Protein AF-A0A7X1P9Q1-F1 (afdb_monomer)

Nearest PDB structures (foldseek):
  2oc6-assembly2_B  TM=8.963E-01  e=3.259E-05  Bacillus subtilis
  2kl4-assembly1_A  TM=8.622E-01  e=1.743E-04  Halalkalibacterium halodurans
  2a1v-assembly1_A  TM=8.217E-01  e=5.333E-04  Deinococcus radiodurans
  2i8d-assembly1_B  TM=6.207E-01  e=1.805E-02  Lacticaseibacillus casei

Radius of gyration: 30.89 Å; Cα contacts (8 Å, |Δi|>4): 348; chains: 1; bounding box: 80×74×90 Å

Solvent-accessible surface area (backbone atoms only — not comparable to full-atom values): 19339 Å² total; per-residue (Å²): 140,77,89,79,90,85,83,87,89,82,89,87,90,86,86,84,86,91,86,85,88,84,89,80,82,88,92,85,83,87,86,81,90,84,81,89,86,85,88,86,82,85,84,90,86,88,84,88,79,93,76,87,80,81,76,86,71,82,77,77,76,76,78,82,67,93,44,51,68,49,48,45,68,72,45,62,78,87,52,31,62,54,54,51,47,52,52,50,25,42,47,72,44,37,78,83,44,50,78,38,71,51,98,91,26,40,29,32,22,50,98,86,42,83,45,43,33,44,46,84,58,97,63,29,34,35,41,33,73,38,45,68,75,54,50,62,78,39,40,84,80,46,64,90,45,56,72,54,93,48,32,38,39,44,58,64,91,51,83,72,61,46,74,57,48,25,49,51,44,41,49,36,45,46,54,48,53,53,44,50,61,79,41,62,61,71,82,39,64,72,61,45,49,52,51,50,50,48,61,53,44,69,77,39,82,68,43,45,80,44,79,50,97,92,28,60,27,31,25,40,39,95,83,51,49,71,26,37,38,49,47,57,72,89,75,85,74,71,55,50,28,41,34,30,48,51,61,89,80,44,49,66,53,47,34,72,76,36,58,85,35,27,45,80,36,80,90,47,26,90,74,41,24,35,24,33,35,61,84,64,52,55,71,70,61,50,43,54,49,51,54,50,11,34,50,62,38,61,71,50,78,68,77,80,80,74,81,79,80,130

Mean predicted aligned error: 18.31 Å

pLDDT: mean 73.98, std 23.39, range [26.62, 98.31]

Foldseek 3Di:
DDDDDDDDDDDDDDDDDDDDDDDDDDDDDDDDDDDDDDDDDDDDDDDDDDDPCPPDDPPPPPPQDFFQVSLLVVDDPLCNVLSVLLVVLLCVLCVQWDWGDDPSWTFTDDPNHTQKTKADDDFWIKIFQPDPVLCVVCVVVLVVWDDDHRITIGTSVDHRPSVSSSVSSNVSVVVVVVLCVVPVPPPQQPHSLVVLVVVLQVPQPQKDWDDDPNWIWIALHPQFDTAKTWDQDQPVPRFTKIKGADPPPVQVVCCSRCVVFWDQGPPCSVVRIIIGGSSPDDSVRVSVRSNRSSVVRVPDDRDDDDDDDD

Sequence (310 aa):
MQSEQHTRDRSRRVGLPSTAPSDRLDRYANLGSASSLAPFLNPTIGFGCAHNVRSMTAKRSRKRVASVREYVASKPKESRASLEAVRRAILKALPNAQEGLAYQMPAYTLNGVGVLYFAGWKSHYSLYPASDALVEAFAKELAPYERSKGTLKFPLSEPVPVRLIERIAKFRARQLTTRDAATGRRKGGREGQVDRIRRICAALPSAFEKMSHGTPCFFVEQGKGCFAMFSEHHRDDGRLSLWVPVADGLQPLMIEESPDIYFYPRYVGAGGWVGILLDQIADDALESHLREARRIIASKRKPARKPRGM

Structure (mmCIF, N/CA/C/O backbone):
data_AF-A0A7X1P9Q1-F1
#
_entry.id   AF-A0A7X1P9Q1-F1
#
loop_
_atom_site.group_PDB
_atom_site.id
_atom_site.type_symbol
_atom_site.label_atom_id
_atom_site.label_alt_id
_atom_site.label_comp_id
_atom_site.label_asym_id
_atom_site.label_entity_id
_atom_site.label_seq_id
_atom_site.pdbx_PDB_ins_code
_atom_site.Cartn_x
_atom_site.Cartn_y
_atom_site.Cartn_z
_atom_site.occupancy
_atom_site.B_iso_or_equiv
_atom_site.auth_seq_id
_atom_site.auth_comp_id
_atom_site.auth_asym_id
_atom_site.auth_atom_id
_atom_site.pdbx_PDB_model_num
ATOM 1 N N . MET A 1 1 ? 3.212 -54.420 -53.026 1.00 37.19 1 MET A N 1
ATOM 2 C CA . MET A 1 1 ? 4.193 -54.236 -54.119 1.00 37.19 1 MET A CA 1
ATOM 3 C C . MET A 1 1 ? 4.699 -52.809 -54.015 1.00 37.19 1 MET A C 1
ATOM 5 O O . MET A 1 1 ? 3.843 -51.940 -53.961 1.00 37.19 1 MET A O 1
ATOM 9 N N . GLN A 1 2 ? 5.981 -52.476 -53.897 1.00 36.84 2 GLN A N 1
ATOM 10 C CA . GLN A 1 2 ? 7.256 -53.192 -53.656 1.00 36.84 2 GLN A CA 1
ATOM 11 C C . GLN A 1 2 ? 8.056 -52.238 -52.712 1.00 36.84 2 GLN A C 1
ATOM 13 O O . GLN A 1 2 ? 7.772 -51.043 -52.706 1.00 36.84 2 GLN A O 1
ATOM 18 N N . SER A 1 3 ? 8.831 -52.658 -51.701 1.00 33.34 3 SER A N 1
ATOM 19 C CA . SER A 1 3 ? 10.196 -53.231 -51.775 1.00 33.34 3 SER A CA 1
ATOM 20 C C . SER A 1 3 ? 11.128 -52.401 -52.698 1.00 33.34 3 SER A C 1
ATOM 22 O O . SER A 1 3 ? 10.698 -51.973 -53.758 1.00 33.34 3 SER A O 1
ATOM 24 N N . GLU A 1 4 ? 12.369 -52.018 -52.368 1.00 37.62 4 GLU A N 1
ATOM 25 C CA . GLU A 1 4 ? 13.390 -52.511 -51.421 1.00 37.62 4 GLU A CA 1
ATOM 26 C C . GLU A 1 4 ? 14.427 -51.365 -51.140 1.00 37.62 4 GLU A C 1
ATOM 28 O O . GLU A 1 4 ? 14.446 -50.388 -51.879 1.00 37.62 4 GLU A O 1
ATOM 33 N N . GLN A 1 5 ? 15.099 -51.253 -49.975 1.00 36.31 5 GLN A N 1
ATOM 34 C CA . GLN A 1 5 ? 16.470 -51.747 -49.644 1.00 36.31 5 GLN A CA 1
ATOM 35 C C . GLN A 1 5 ? 17.627 -51.218 -50.541 1.00 36.31 5 GLN A C 1
ATOM 37 O O . GLN A 1 5 ? 17.416 -51.003 -51.721 1.00 36.31 5 GLN A O 1
ATOM 42 N N . HIS A 1 6 ? 18.898 -51.045 -50.123 1.00 32.47 6 HIS A N 1
ATOM 43 C CA . HIS A 1 6 ? 19.627 -50.990 -48.827 1.00 32.47 6 HIS A CA 1
ATOM 44 C C . HIS A 1 6 ? 21.099 -50.541 -49.118 1.00 32.47 6 HIS A C 1
ATOM 46 O O . HIS A 1 6 ? 21.435 -50.325 -50.277 1.00 32.47 6 HIS A O 1
ATOM 52 N N . THR A 1 7 ? 21.977 -50.505 -48.094 1.00 34.72 7 THR A N 1
ATOM 53 C CA . THR A 1 7 ? 23.452 -50.214 -48.043 1.00 34.72 7 THR A CA 1
ATOM 54 C C . THR A 1 7 ? 23.790 -48.784 -47.580 1.00 34.72 7 THR A C 1
ATOM 56 O O . THR A 1 7 ? 23.292 -47.828 -48.153 1.00 34.72 7 THR A O 1
ATOM 59 N N . ARG A 1 8 ? 24.480 -48.496 -46.457 1.00 33.38 8 ARG A N 1
ATOM 60 C CA . ARG A 1 8 ? 25.637 -49.081 -45.716 1.00 33.38 8 ARG A CA 1
ATOM 61 C C . ARG A 1 8 ? 26.969 -49.052 -46.480 1.00 33.38 8 ARG A C 1
ATOM 63 O O . ARG A 1 8 ? 27.138 -49.862 -47.376 1.00 33.38 8 ARG A O 1
ATOM 70 N N . ASP A 1 9 ? 27.952 -48.281 -45.994 1.00 31.95 9 ASP A N 1
ATOM 71 C CA . ASP A 1 9 ? 29.024 -48.837 -45.137 1.00 31.95 9 ASP A CA 1
ATOM 72 C C . ASP A 1 9 ? 29.754 -47.737 -44.310 1.00 31.95 9 ASP A C 1
ATOM 74 O O . ASP A 1 9 ? 29.212 -46.647 -44.122 1.00 31.95 9 ASP A O 1
ATOM 78 N N . ARG A 1 10 ? 30.907 -48.053 -43.698 1.00 31.94 10 ARG A N 1
ATOM 79 C CA . ARG A 1 10 ? 31.389 -47.542 -42.402 1.00 31.94 10 ARG A CA 1
ATOM 80 C C . ARG A 1 10 ? 32.714 -46.756 -42.461 1.00 31.94 10 ARG A C 1
ATOM 82 O O . ARG A 1 10 ? 33.561 -46.984 -43.309 1.00 31.94 10 ARG A O 1
ATOM 89 N N . SER A 1 11 ? 32.975 -46.076 -41.335 1.00 31.42 11 SER A N 1
ATOM 90 C CA . SER A 1 11 ? 34.282 -45.992 -40.644 1.00 31.42 11 SER A CA 1
ATOM 91 C C . SER A 1 11 ? 35.399 -45.111 -41.225 1.00 31.42 11 SER A C 1
ATOM 93 O O . SER A 1 11 ? 36.019 -45.437 -42.232 1.00 31.42 11 SER A O 1
ATOM 95 N N . ARG A 1 12 ? 35.853 -44.159 -40.395 1.00 33.97 12 ARG A N 1
ATOM 96 C CA . ARG A 1 12 ? 37.191 -44.239 -39.767 1.00 33.97 12 ARG A CA 1
ATOM 97 C C . ARG A 1 12 ? 37.220 -43.508 -38.417 1.00 33.97 12 ARG A C 1
ATOM 99 O O . ARG A 1 12 ? 36.615 -42.454 -38.267 1.00 33.97 12 ARG A O 1
ATOM 106 N N . ARG A 1 13 ? 37.910 -44.095 -37.429 1.00 33.81 13 ARG A N 1
ATOM 107 C CA . ARG A 1 13 ? 38.180 -43.512 -36.098 1.00 33.81 13 ARG A CA 1
ATOM 108 C C . ARG A 1 13 ? 39.606 -42.956 -36.039 1.00 33.81 13 ARG A C 1
ATOM 110 O O . ARG A 1 13 ? 40.516 -43.703 -36.379 1.00 33.81 13 ARG A O 1
ATOM 117 N N . VAL A 1 14 ? 39.772 -41.750 -35.487 1.00 34.44 14 VAL A N 1
ATOM 118 C CA . VAL A 1 14 ? 40.905 -41.244 -34.666 1.00 34.44 14 VAL A CA 1
ATOM 119 C C . VAL A 1 14 ? 40.327 -40.064 -33.850 1.00 34.44 14 VAL A C 1
ATOM 121 O O . VAL A 1 14 ? 39.500 -39.344 -34.398 1.00 34.44 14 VAL A O 1
ATOM 124 N N . GLY A 1 15 ? 40.634 -39.785 -32.580 1.00 29.55 15 GLY A N 1
ATOM 125 C CA . GLY A 1 15 ? 41.361 -40.506 -31.524 1.00 29.55 15 GLY A CA 1
ATOM 126 C C . GLY A 1 15 ? 41.238 -39.726 -30.192 1.00 29.55 15 GLY A C 1
ATOM 127 O O . GLY A 1 15 ? 40.733 -38.607 -30.190 1.00 29.55 15 GLY A O 1
ATOM 128 N N . LEU A 1 16 ? 41.678 -40.299 -29.065 1.00 32.12 16 LEU A N 1
ATOM 129 C CA . LEU A 1 16 ? 41.789 -39.621 -27.753 1.00 32.12 16 LEU A CA 1
ATOM 130 C C . LEU A 1 16 ? 43.246 -39.673 -27.256 1.00 32.12 16 LEU A C 1
ATOM 132 O O . LEU A 1 16 ? 43.983 -40.581 -27.643 1.00 32.12 16 LEU A O 1
ATOM 136 N N . PRO A 1 17 ? 43.662 -38.709 -26.418 1.00 36.34 17 PRO A N 1
ATOM 137 C CA . PRO A 1 17 ? 43.766 -38.974 -24.972 1.00 36.34 17 PRO A CA 1
ATOM 138 C C . PRO A 1 17 ? 42.971 -37.926 -24.155 1.00 36.34 17 PRO A C 1
ATOM 140 O O . PRO A 1 17 ? 42.852 -36.783 -24.573 1.00 36.34 17 PRO A O 1
ATOM 143 N N . SER A 1 18 ? 42.270 -38.240 -23.060 1.00 30.67 18 SER A N 1
ATOM 144 C CA . SER A 1 18 ? 42.643 -38.977 -21.835 1.00 30.67 18 SER A CA 1
ATOM 145 C C . SER A 1 18 ? 43.523 -38.188 -20.854 1.00 30.67 18 SER A C 1
ATOM 147 O O . SER A 1 18 ? 44.731 -38.394 -20.832 1.00 30.67 18 SER A O 1
ATOM 149 N N . THR A 1 19 ? 42.887 -37.418 -19.963 1.00 32.50 19 THR A N 1
ATOM 150 C CA . THR A 1 19 ? 43.158 -37.413 -18.506 1.00 32.50 19 THR A CA 1
ATOM 151 C C . THR A 1 19 ? 41.935 -36.894 -17.730 1.00 32.50 19 THR A C 1
ATOM 153 O O . THR A 1 19 ? 41.134 -36.112 -18.237 1.00 32.50 19 THR A O 1
ATOM 156 N N . ALA A 1 20 ? 41.791 -37.362 -16.492 1.00 30.00 20 ALA A N 1
ATOM 157 C CA . ALA A 1 20 ? 40.801 -36.977 -15.479 1.00 30.00 20 ALA A CA 1
ATOM 158 C C . ALA A 1 20 ? 41.498 -37.089 -14.098 1.00 30.00 20 ALA A C 1
ATOM 160 O O . ALA A 1 20 ? 42.664 -37.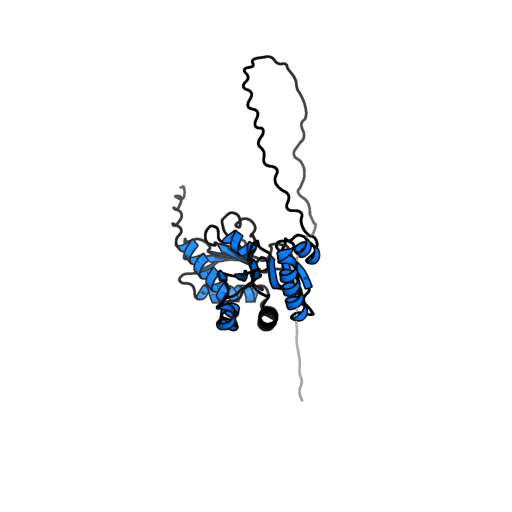490 -14.068 1.00 30.00 20 ALA A O 1
ATOM 161 N N . PRO A 1 21 ? 40.811 -36.944 -12.950 1.00 43.44 21 PRO A N 1
ATOM 162 C CA . PRO A 1 21 ? 39.903 -35.886 -12.489 1.00 43.44 21 PRO A CA 1
ATOM 163 C C . PRO A 1 21 ? 40.454 -35.209 -11.200 1.00 43.44 21 PRO A C 1
ATOM 165 O O . PRO A 1 21 ? 41.515 -35.589 -10.710 1.00 43.44 21 PRO A O 1
ATOM 168 N N . SER A 1 22 ? 39.732 -34.252 -10.596 1.00 30.31 22 SER A N 1
ATOM 169 C CA . SER A 1 22 ? 39.453 -34.206 -9.132 1.00 30.31 22 SER A CA 1
ATOM 170 C C . SER A 1 22 ? 38.852 -32.874 -8.666 1.00 30.31 22 SER A C 1
ATOM 172 O O . SER A 1 22 ? 39.109 -31.813 -9.233 1.00 30.31 22 SER A O 1
ATOM 174 N N . ASP A 1 23 ? 38.063 -32.959 -7.596 1.00 29.56 23 ASP A N 1
ATOM 175 C CA . ASP A 1 23 ? 37.542 -31.843 -6.808 1.00 29.56 23 ASP A CA 1
ATOM 176 C C . ASP A 1 23 ? 38.626 -30.914 -6.241 1.00 29.56 23 ASP A C 1
ATOM 178 O O . ASP A 1 23 ? 39.717 -31.356 -5.870 1.00 29.56 23 ASP A O 1
ATOM 182 N N . ARG A 1 24 ? 38.249 -29.654 -5.970 1.00 28.91 24 ARG A N 1
ATOM 183 C CA . ARG A 1 24 ? 38.658 -29.023 -4.705 1.00 28.91 24 ARG A CA 1
ATOM 184 C C . ARG A 1 24 ? 37.727 -27.913 -4.224 1.00 28.91 24 ARG A C 1
ATOM 186 O O . ARG A 1 24 ? 37.618 -26.850 -4.833 1.00 28.91 24 ARG A O 1
ATOM 193 N N . LEU A 1 25 ? 37.129 -28.175 -3.066 1.00 27.14 25 LEU A N 1
ATOM 194 C CA . LEU A 1 25 ? 36.654 -27.169 -2.123 1.00 27.14 25 LEU A CA 1
ATOM 195 C C . LEU A 1 25 ? 37.839 -26.396 -1.500 1.00 27.14 25 LEU A C 1
ATOM 197 O O . LEU A 1 25 ? 39.002 -26.766 -1.660 1.00 27.14 25 LEU A O 1
ATOM 201 N N . ASP A 1 26 ? 37.487 -25.352 -0.752 1.00 30.31 26 ASP A N 1
ATOM 202 C CA . ASP A 1 26 ? 38.277 -24.690 0.293 1.00 30.31 26 ASP A CA 1
ATOM 203 C C . ASP A 1 26 ? 39.570 -23.944 -0.089 1.00 30.31 26 ASP A C 1
ATOM 205 O O . ASP A 1 26 ? 40.651 -24.499 -0.283 1.00 30.31 26 ASP A O 1
ATOM 209 N N . ARG A 1 27 ? 39.479 -22.607 -0.014 1.00 29.22 27 ARG A N 1
ATOM 210 C CA . ARG A 1 27 ? 40.613 -21.722 0.301 1.00 29.22 27 ARG A CA 1
ATOM 211 C C . ARG A 1 27 ? 40.240 -20.697 1.374 1.00 29.22 27 ARG A C 1
ATOM 213 O O . ARG A 1 27 ? 40.031 -19.524 1.084 1.00 29.22 27 ARG A O 1
ATOM 220 N N . TYR A 1 28 ? 40.232 -21.159 2.622 1.00 27.61 28 TYR A N 1
ATOM 221 C CA . TYR A 1 28 ? 40.337 -20.331 3.826 1.00 27.61 28 TYR A CA 1
ATOM 222 C C . TYR A 1 28 ? 41.349 -20.966 4.791 1.00 27.61 28 TYR A C 1
ATOM 224 O O . TYR A 1 28 ? 41.007 -21.950 5.435 1.00 27.61 28 TYR A O 1
ATOM 232 N N . ALA A 1 29 ? 42.563 -20.407 4.905 1.00 30.06 29 ALA A N 1
ATOM 233 C CA . ALA A 1 29 ? 43.409 -20.482 6.110 1.00 30.06 29 ALA A CA 1
ATOM 234 C C . ALA A 1 29 ? 44.715 -19.662 5.985 1.00 30.06 29 ALA A C 1
ATOM 236 O O . ALA A 1 29 ? 45.333 -19.620 4.926 1.00 30.06 29 ALA A O 1
ATOM 237 N N . ASN A 1 30 ? 45.155 -19.130 7.132 1.00 29.33 30 ASN A N 1
ATOM 238 C CA . ASN A 1 30 ? 46.532 -18.779 7.523 1.00 29.33 30 ASN A CA 1
ATOM 239 C C . ASN A 1 30 ? 47.335 -17.694 6.775 1.00 29.33 30 ASN A C 1
ATOM 241 O O . ASN A 1 30 ? 48.207 -17.967 5.955 1.00 29.33 30 ASN A O 1
ATOM 245 N N . LEU A 1 31 ? 47.223 -16.476 7.309 1.00 34.12 31 LEU A N 1
ATOM 246 C CA . LEU A 1 31 ? 48.329 -15.826 8.034 1.00 34.12 31 LEU A CA 1
ATOM 247 C C . LEU A 1 31 ? 47.794 -15.562 9.460 1.00 34.12 31 LEU A C 1
ATOM 249 O O . LEU A 1 31 ? 46.613 -15.263 9.598 1.00 34.12 31 LEU A O 1
ATOM 253 N N . GLY A 1 32 ? 48.522 -15.662 10.569 1.00 29.20 32 GLY A N 1
ATOM 254 C CA . GLY A 1 32 ? 49.953 -15.852 10.800 1.00 29.20 32 GLY A CA 1
ATOM 255 C C . GLY A 1 32 ? 50.255 -15.238 12.173 1.00 29.20 32 GLY A C 1
ATOM 256 O O . GLY A 1 32 ? 50.270 -14.018 12.301 1.00 29.20 32 GLY A O 1
ATOM 257 N N . SER A 1 33 ? 50.381 -16.064 13.215 1.00 29.39 33 SER A N 1
ATOM 258 C CA . SER A 1 33 ? 50.509 -15.602 14.609 1.00 29.39 33 SER A CA 1
ATOM 259 C C . SER A 1 33 ? 51.906 -15.058 14.922 1.00 29.39 33 SER A C 1
ATOM 261 O O . SER A 1 33 ? 52.900 -15.676 14.547 1.00 29.39 33 SER A O 1
ATOM 263 N N . ALA A 1 34 ? 51.975 -13.978 15.703 1.00 32.19 34 ALA A N 1
ATOM 264 C CA . ALA A 1 34 ? 53.123 -13.652 16.547 1.00 32.19 34 ALA A CA 1
ATOM 265 C C . ALA A 1 34 ? 52.624 -12.927 17.808 1.00 32.19 34 ALA A C 1
ATOM 267 O O . ALA A 1 34 ? 51.799 -12.019 17.722 1.00 32.19 34 ALA A O 1
ATOM 268 N N . SER A 1 35 ? 53.085 -13.350 18.986 1.00 28.61 35 SER A N 1
ATOM 269 C CA . SER A 1 35 ? 52.660 -12.808 20.284 1.00 28.61 35 SER A CA 1
ATOM 270 C C . SER A 1 35 ? 53.824 -12.206 21.063 1.00 28.61 35 SER A C 1
ATOM 272 O O . SER A 1 35 ? 54.940 -12.701 20.973 1.00 28.61 35 SER A O 1
ATOM 274 N N . SER A 1 36 ? 53.478 -11.256 21.939 1.00 27.56 36 SER A N 1
ATOM 275 C CA . SER A 1 36 ? 54.228 -10.840 23.135 1.00 27.56 36 SER A CA 1
ATOM 276 C C . SER A 1 36 ? 55.542 -10.067 22.935 1.00 27.56 36 SER A C 1
ATOM 278 O O . SER A 1 36 ? 56.543 -10.615 22.490 1.00 27.56 36 SER A O 1
ATOM 280 N N . LEU A 1 37 ? 55.580 -8.817 23.415 1.00 29.31 37 LEU A N 1
ATOM 281 C CA . LEU A 1 37 ? 56.148 -8.510 24.741 1.00 29.31 37 LEU A CA 1
ATOM 282 C C . LEU A 1 37 ? 55.944 -7.024 25.111 1.00 29.31 37 LEU A C 1
ATOM 284 O O . LEU A 1 37 ? 56.247 -6.119 24.341 1.00 29.31 37 LEU A O 1
ATOM 288 N N . ALA A 1 38 ? 55.445 -6.796 26.325 1.00 29.89 38 ALA A N 1
ATOM 289 C CA . ALA A 1 38 ? 55.593 -5.561 27.110 1.00 29.89 38 ALA A CA 1
ATOM 290 C C . ALA A 1 38 ? 56.691 -5.824 28.185 1.00 29.89 38 ALA A C 1
ATOM 292 O O . ALA A 1 38 ? 57.121 -6.981 28.261 1.00 29.89 38 ALA A O 1
ATOM 293 N N . PRO A 1 39 ? 57.133 -4.879 29.054 1.00 41.22 39 PRO A N 1
ATOM 294 C CA . PRO A 1 39 ? 56.603 -3.533 29.348 1.00 41.22 39 PRO A CA 1
ATOM 295 C C . PRO A 1 39 ? 57.682 -2.419 29.440 1.00 41.22 39 PRO A C 1
ATOM 297 O O . PRO A 1 39 ? 58.855 -2.695 29.247 1.00 41.22 39 PRO A O 1
ATOM 300 N N . PHE A 1 40 ? 57.299 -1.182 29.804 1.00 29.88 40 PHE A N 1
ATOM 301 C CA . PHE A 1 40 ? 58.030 -0.310 30.757 1.00 29.88 40 PHE A CA 1
ATOM 302 C C . PHE A 1 40 ? 57.137 0.866 31.236 1.00 29.88 40 PHE A C 1
ATOM 304 O O . PHE A 1 40 ? 56.017 1.026 30.752 1.00 29.88 40 PHE A O 1
ATOM 311 N N . LEU A 1 41 ? 57.570 1.598 32.274 1.00 29.50 41 LEU A N 1
ATOM 312 C CA . LEU A 1 41 ? 56.706 2.371 33.186 1.00 29.50 41 LEU A CA 1
ATOM 313 C C . LEU A 1 41 ? 56.451 3.860 32.822 1.00 29.50 41 LEU A C 1
ATOM 315 O O 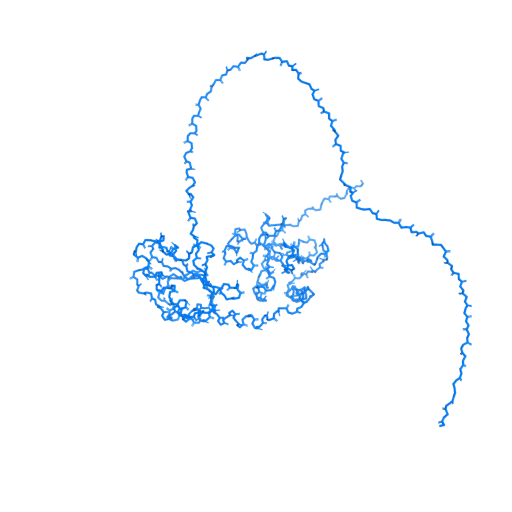. LEU A 1 41 ? 57.217 4.505 32.115 1.00 29.50 41 LEU A O 1
ATOM 319 N N . ASN A 1 42 ? 55.365 4.365 33.427 1.00 29.42 42 ASN A N 1
ATOM 320 C CA . ASN A 1 42 ? 54.951 5.754 33.753 1.00 29.42 42 ASN A CA 1
ATOM 321 C C . ASN A 1 42 ? 56.105 6.628 34.367 1.00 29.42 42 ASN A C 1
ATOM 323 O O . ASN A 1 42 ? 57.089 6.009 34.776 1.00 29.42 42 ASN A O 1
ATOM 327 N N . PRO A 1 43 ? 56.007 7.982 34.581 1.00 40.56 43 PRO A N 1
ATOM 328 C CA . PRO A 1 43 ? 54.789 8.694 35.023 1.00 40.56 43 PRO A CA 1
ATOM 329 C C . PRO A 1 43 ? 54.553 10.197 34.657 1.00 40.56 43 PRO A C 1
ATOM 331 O O . PRO A 1 43 ? 55.453 10.948 34.305 1.00 40.56 43 PRO A O 1
ATOM 334 N N . THR A 1 44 ? 53.331 10.655 34.982 1.00 31.59 44 THR A N 1
ATOM 335 C CA . THR A 1 44 ? 52.900 12.045 35.319 1.00 31.59 44 THR A CA 1
ATOM 336 C C . THR A 1 44 ? 52.841 13.136 34.236 1.00 31.59 44 THR A C 1
ATOM 338 O O . THR A 1 44 ? 53.856 13.616 33.756 1.00 31.59 44 THR A O 1
ATOM 341 N N . ILE A 1 45 ? 51.634 13.674 34.016 1.00 36.69 45 ILE A N 1
ATOM 342 C CA . ILE A 1 45 ? 51.202 15.042 34.393 1.00 36.69 45 ILE A CA 1
ATOM 343 C C . ILE A 1 45 ? 49.671 15.078 34.261 1.00 36.69 45 ILE A C 1
ATOM 345 O O . ILE A 1 45 ? 49.116 14.542 33.305 1.00 36.69 45 ILE A O 1
ATOM 349 N N . GLY A 1 46 ? 48.975 15.670 35.233 1.00 27.97 46 GLY A N 1
ATOM 350 C CA . GLY A 1 46 ? 47.518 15.808 35.206 1.00 27.97 46 GLY A CA 1
ATOM 351 C C . GLY A 1 46 ? 47.085 17.269 35.153 1.00 27.97 46 GLY A C 1
ATOM 352 O O . GLY A 1 46 ? 47.726 18.117 35.761 1.00 27.97 46 GLY A O 1
ATOM 353 N N . PHE A 1 47 ? 45.961 17.537 34.492 1.00 32.22 47 PHE A N 1
ATOM 354 C CA . PHE A 1 47 ? 45.102 18.693 34.754 1.00 32.22 47 PHE A CA 1
ATOM 355 C C . PHE A 1 47 ? 43.653 18.269 34.499 1.00 32.22 47 PHE A C 1
ATOM 357 O O . PHE A 1 47 ? 43.353 17.622 33.497 1.00 32.22 47 PHE A O 1
ATOM 364 N N . GLY A 1 48 ? 42.765 18.553 35.450 1.00 26.62 48 GLY A N 1
ATOM 365 C CA . GLY A 1 48 ? 41.384 18.078 35.409 1.00 26.62 48 GLY A CA 1
ATOM 366 C C . GLY A 1 48 ? 40.418 19.094 34.810 1.00 26.62 48 GLY A C 1
ATOM 367 O O . GLY A 1 48 ? 40.658 20.295 34.855 1.00 26.62 48 GLY A O 1
ATOM 368 N N . CYS A 1 49 ? 39.264 18.608 34.354 1.00 29.23 49 CYS A N 1
ATOM 369 C CA . CYS A 1 49 ? 38.032 19.388 34.405 1.00 29.23 49 CYS A CA 1
ATOM 370 C C . CYS A 1 49 ? 36.828 18.441 34.457 1.00 29.23 49 CYS A C 1
ATOM 372 O O . CYS A 1 49 ? 36.571 17.689 33.517 1.00 29.23 49 CYS A O 1
ATOM 374 N N . ALA A 1 50 ? 36.092 18.456 35.568 1.00 38.41 50 ALA A N 1
ATOM 375 C CA . ALA A 1 50 ? 34.894 17.643 35.718 1.00 38.41 50 ALA A CA 1
ATOM 376 C C . ALA A 1 50 ? 33.746 18.227 34.883 1.00 38.41 50 ALA A C 1
ATOM 378 O O . ALA A 1 50 ? 33.311 19.346 35.135 1.00 38.41 50 ALA A O 1
ATOM 379 N N . HIS A 1 51 ? 33.202 17.443 33.950 1.00 36.62 51 HIS A N 1
ATOM 380 C CA . HIS A 1 51 ? 31.891 17.707 33.358 1.00 36.62 51 HIS A CA 1
ATOM 381 C C . HIS A 1 51 ? 30.982 16.492 33.545 1.00 36.62 51 HIS A C 1
ATOM 383 O O . HIS A 1 51 ? 31.061 15.486 32.842 1.00 36.62 51 HIS A O 1
ATOM 389 N N . ASN A 1 52 ? 30.106 16.606 34.542 1.00 38.47 52 ASN A N 1
ATOM 390 C CA . ASN A 1 52 ? 29.075 15.635 34.881 1.00 38.47 52 ASN A CA 1
ATOM 391 C C . ASN A 1 52 ? 27.962 15.658 33.816 1.00 38.47 52 ASN A C 1
ATOM 393 O O . ASN A 1 52 ? 26.957 16.354 33.964 1.00 38.47 52 ASN A O 1
ATOM 397 N N . VAL A 1 53 ? 28.132 14.893 32.734 1.00 36.25 53 VAL A N 1
ATOM 398 C CA . VAL A 1 53 ? 27.091 14.713 31.708 1.00 36.25 53 VAL A CA 1
ATOM 399 C C . VAL A 1 53 ? 26.074 13.673 32.180 1.00 36.25 53 VAL A C 1
ATOM 401 O O . VAL A 1 53 ? 26.003 12.544 31.692 1.00 36.25 53 VAL A O 1
ATOM 404 N N . ARG A 1 54 ? 25.224 14.079 33.127 1.00 43.12 54 ARG A N 1
ATOM 405 C CA . ARG A 1 54 ? 24.019 13.336 33.520 1.00 43.12 54 ARG A CA 1
ATOM 406 C C . ARG A 1 54 ? 22.922 13.511 32.454 1.00 43.12 54 ARG A C 1
ATOM 408 O O . ARG A 1 54 ? 21.885 14.123 32.692 1.00 43.12 54 ARG A O 1
ATOM 415 N N . SER A 1 55 ? 23.174 12.994 31.248 1.00 36.97 55 SER A N 1
ATOM 416 C CA . SER A 1 55 ? 22.240 13.060 30.116 1.00 36.97 55 SER A CA 1
ATOM 417 C C . SER A 1 55 ? 21.045 12.125 30.330 1.00 36.97 55 SER A C 1
ATOM 419 O O . SER A 1 55 ? 21.121 10.909 30.133 1.00 36.97 55 SER A O 1
ATOM 421 N N . MET A 1 56 ? 19.916 12.699 30.748 1.00 45.00 56 MET A N 1
ATOM 422 C CA . MET A 1 56 ? 18.651 11.980 30.861 1.00 45.00 56 MET A CA 1
ATOM 423 C C . MET A 1 56 ? 18.033 11.715 29.483 1.00 45.00 56 MET A C 1
ATOM 425 O O . MET A 1 56 ? 17.250 12.516 28.978 1.00 45.00 56 MET A O 1
ATOM 429 N N . THR A 1 57 ? 18.263 10.527 28.926 1.00 42.47 57 THR A N 1
ATOM 430 C CA . THR A 1 57 ? 17.350 9.945 27.929 1.00 42.47 57 THR A CA 1
ATOM 431 C C . THR A 1 57 ? 16.942 8.538 28.336 1.00 42.47 57 THR A C 1
ATOM 433 O O . THR A 1 57 ? 17.442 7.543 27.809 1.00 42.47 57 THR A O 1
ATOM 436 N N . ALA A 1 58 ? 15.977 8.449 29.256 1.00 39.75 58 ALA A N 1
ATOM 437 C CA . ALA A 1 58 ? 15.217 7.225 29.474 1.00 39.75 58 ALA A CA 1
ATOM 438 C C . ALA A 1 58 ? 14.424 6.909 28.193 1.00 39.75 58 ALA A C 1
ATOM 440 O O . ALA A 1 58 ? 13.314 7.401 27.978 1.00 39.75 58 ALA A O 1
ATOM 441 N N . LYS A 1 59 ? 15.036 6.114 27.308 1.00 43.31 59 LYS A N 1
ATOM 442 C CA . LYS A 1 59 ? 14.474 5.665 26.031 1.00 43.31 59 LYS A CA 1
ATOM 443 C C . LYS A 1 59 ? 13.254 4.792 26.322 1.00 43.31 59 LYS A C 1
ATOM 445 O O . LYS A 1 59 ? 13.374 3.584 26.499 1.00 43.31 59 LYS A O 1
ATOM 450 N N . ARG A 1 60 ? 12.088 5.435 26.436 1.00 40.81 60 ARG A N 1
ATOM 451 C CA . ARG A 1 60 ? 10.824 4.842 26.892 1.00 40.81 60 ARG A CA 1
ATOM 452 C C . ARG A 1 60 ? 10.454 3.666 25.989 1.00 40.81 60 ARG A C 1
ATOM 454 O O . ARG A 1 60 ? 9.916 3.859 24.897 1.00 40.81 60 ARG A O 1
ATOM 461 N N . SER A 1 61 ? 10.770 2.451 26.432 1.00 44.19 61 SER A N 1
ATOM 462 C CA . SER A 1 61 ? 10.479 1.225 25.698 1.00 44.19 61 SER A CA 1
ATOM 463 C C . SER A 1 61 ? 8.963 1.095 25.567 1.00 44.19 61 SER A C 1
ATOM 465 O O . SER A 1 61 ? 8.242 0.861 26.537 1.00 44.19 61 SER A O 1
ATOM 467 N N . ARG A 1 62 ? 8.442 1.298 24.351 1.00 56.84 62 ARG A N 1
ATOM 468 C CA . ARG A 1 62 ? 7.036 1.002 24.065 1.00 56.84 62 ARG A CA 1
ATOM 469 C C . ARG A 1 62 ? 6.867 -0.506 24.218 1.00 56.84 62 ARG A C 1
ATOM 471 O O . ARG A 1 62 ? 7.350 -1.259 23.374 1.00 56.84 62 ARG A O 1
ATOM 478 N N . LYS A 1 63 ? 6.228 -0.929 25.313 1.00 64.69 63 LYS A N 1
ATOM 479 C CA . LYS A 1 63 ? 5.872 -2.328 25.565 1.00 64.69 63 LYS A CA 1
ATOM 480 C C . LYS A 1 63 ? 5.119 -2.845 24.339 1.00 64.69 63 LYS A C 1
ATOM 482 O O . LYS A 1 63 ? 4.051 -2.325 24.021 1.00 64.69 63 LYS A O 1
ATOM 487 N N . ARG A 1 64 ? 5.703 -3.817 23.632 1.00 70.62 64 ARG A N 1
ATOM 488 C CA . ARG A 1 64 ? 5.021 -4.484 22.520 1.00 70.62 64 ARG A CA 1
ATOM 489 C C . ARG A 1 64 ? 3.811 -5.227 23.080 1.00 70.62 64 ARG A C 1
ATOM 491 O O . ARG A 1 64 ? 3.929 -5.898 24.103 1.00 70.62 64 ARG A O 1
ATOM 498 N N . VAL A 1 65 ? 2.671 -5.080 22.418 1.00 80.25 65 VAL A N 1
ATOM 499 C CA . VAL A 1 65 ? 1.460 -5.865 22.695 1.00 80.25 65 VAL A CA 1
ATOM 500 C C . VAL A 1 65 ? 1.502 -7.140 21.856 1.00 80.25 65 VAL A C 1
ATOM 502 O O . VAL A 1 65 ? 1.968 -7.100 20.716 1.00 80.25 65 VAL A O 1
ATOM 505 N N . ALA A 1 66 ? 1.066 -8.269 22.416 1.00 81.94 66 ALA A N 1
ATOM 506 C CA . ALA A 1 66 ? 1.131 -9.569 21.747 1.00 81.94 66 ALA A CA 1
ATOM 507 C C . ALA A 1 66 ? -0.132 -9.887 20.927 1.00 81.94 66 ALA A C 1
ATOM 509 O O . ALA A 1 66 ? -0.081 -10.707 20.013 1.00 81.94 66 ALA A O 1
ATOM 510 N N . SER A 1 67 ? -1.256 -9.218 21.204 1.00 91.31 67 SER A N 1
ATOM 511 C CA . SER A 1 67 ? -2.540 -9.474 20.542 1.00 91.31 67 SER A CA 1
ATOM 512 C C . SER A 1 67 ? -3.359 -8.206 20.277 1.00 91.31 67 SER A C 1
ATOM 514 O O . SER A 1 67 ? -3.160 -7.161 20.897 1.00 91.31 67 SER A O 1
ATOM 516 N N . VAL A 1 68 ? -4.351 -8.302 19.382 1.00 92.50 68 VAL A N 1
ATOM 517 C CA . VAL A 1 68 ? -5.333 -7.226 19.143 1.00 92.50 68 VAL A CA 1
ATOM 518 C C . VAL A 1 68 ? -6.160 -6.918 20.398 1.00 92.50 68 VAL A C 1
ATOM 520 O O . VAL A 1 68 ? -6.488 -5.760 20.651 1.00 92.50 68 VAL A O 1
ATOM 523 N N . ARG A 1 69 ? -6.457 -7.928 21.227 1.00 94.88 69 ARG A N 1
ATOM 524 C CA . ARG A 1 69 ? -7.166 -7.730 22.503 1.00 94.88 69 ARG A CA 1
ATOM 525 C C . ARG A 1 69 ? -6.332 -6.893 23.474 1.00 94.88 69 ARG A C 1
ATOM 527 O O . ARG A 1 69 ? -6.842 -5.925 24.027 1.00 94.88 69 ARG A O 1
ATOM 534 N N . GLU A 1 70 ? -5.042 -7.200 23.616 1.00 93.75 70 GLU A N 1
ATOM 535 C CA . GLU A 1 70 ? -4.108 -6.379 24.399 1.00 93.75 70 GLU A CA 1
ATOM 536 C C . GLU A 1 70 ? -3.922 -4.980 23.815 1.00 93.75 70 GLU A C 1
ATOM 538 O O . GLU A 1 70 ? -3.876 -4.012 24.572 1.00 93.75 70 GLU A O 1
ATOM 543 N N . TYR A 1 71 ? -3.852 -4.847 22.484 1.00 93.62 71 TYR A N 1
ATOM 544 C CA . TYR A 1 71 ? -3.807 -3.539 21.832 1.00 93.62 71 TYR A CA 1
ATOM 545 C C . TYR A 1 71 ? -4.992 -2.679 22.272 1.00 93.62 71 TYR A C 1
ATOM 547 O O . TYR A 1 71 ? -4.783 -1.558 22.728 1.00 93.62 71 TYR A O 1
ATOM 555 N N . VAL A 1 72 ? -6.219 -3.199 22.193 1.00 95.50 72 VAL A N 1
ATOM 556 C CA . VAL A 1 72 ? -7.422 -2.462 22.606 1.00 95.50 72 VAL A CA 1
ATOM 557 C C . VAL A 1 72 ? -7.421 -2.192 24.114 1.00 95.50 72 VAL A C 1
ATOM 559 O O . VAL A 1 72 ? -7.658 -1.058 24.528 1.00 95.50 72 VAL A O 1
ATOM 562 N N . ALA A 1 73 ? -7.062 -3.176 24.943 1.00 94.56 73 ALA A N 1
ATOM 563 C CA . ALA A 1 73 ? -6.947 -3.001 26.391 1.00 94.56 73 ALA A CA 1
ATOM 564 C C . ALA A 1 73 ? -5.896 -1.944 26.792 1.00 94.56 73 ALA A C 1
ATOM 566 O O . ALA A 1 73 ? -6.068 -1.262 27.802 1.00 94.56 73 ALA A O 1
ATOM 567 N N . SER A 1 74 ? -4.841 -1.748 25.990 1.00 92.56 74 SER A N 1
ATOM 568 C CA . SER A 1 74 ? -3.804 -0.731 26.229 1.00 92.56 74 SER A CA 1
ATOM 569 C C . SER A 1 74 ? -4.265 0.717 25.988 1.00 92.56 74 SER A C 1
ATOM 571 O O . SER A 1 74 ? -3.548 1.654 26.342 1.00 92.56 74 SER A O 1
ATOM 573 N N . LYS A 1 75 ? -5.442 0.927 25.381 1.00 92.62 75 LYS A N 1
ATOM 574 C CA . LYS A 1 75 ? -5.960 2.259 25.023 1.00 92.62 75 LYS A CA 1
ATOM 575 C C . LYS A 1 75 ? -6.747 2.915 26.172 1.00 92.62 75 LYS A C 1
ATOM 577 O O . LYS A 1 75 ? -7.180 2.204 27.088 1.00 92.62 75 LYS A O 1
ATOM 582 N N . PRO A 1 76 ? -6.956 4.249 26.142 1.00 92.75 76 PRO A N 1
ATOM 583 C CA . PRO A 1 76 ? -7.836 4.952 27.082 1.00 92.75 76 PRO A CA 1
ATOM 584 C C . PRO A 1 76 ? -9.244 4.349 27.095 1.00 92.75 76 PRO A C 1
ATOM 586 O O . PRO A 1 76 ? -9.735 3.927 26.042 1.00 92.75 76 PRO A O 1
ATOM 589 N N . LYS A 1 77 ? -9.876 4.285 28.274 1.00 92.06 77 LYS A N 1
ATOM 590 C CA . LYS A 1 77 ? -11.143 3.569 28.527 1.00 92.06 77 LYS A CA 1
ATOM 591 C C . LYS A 1 77 ? -12.258 4.027 27.580 1.00 92.06 77 LYS A C 1
ATOM 593 O O . LYS A 1 77 ? -13.002 3.201 27.063 1.00 92.06 77 LYS A O 1
ATOM 598 N N . GLU A 1 78 ? -12.279 5.322 27.306 1.00 89.62 78 GLU A N 1
ATOM 599 C CA . GLU A 1 78 ? -13.209 6.065 26.455 1.00 89.62 78 GLU A CA 1
ATOM 600 C C . GLU A 1 78 ? -13.167 5.563 25.003 1.00 89.62 78 GLU A C 1
ATOM 602 O O . GLU A 1 78 ? -14.189 5.462 24.336 1.00 89.62 78 GLU A O 1
ATOM 607 N N . SER A 1 79 ? -11.979 5.179 24.523 1.00 93.12 79 SER A N 1
ATOM 608 C CA . SER A 1 79 ? -11.777 4.711 23.147 1.00 93.12 79 SER A CA 1
ATOM 609 C C . SER A 1 79 ? -12.034 3.212 22.948 1.00 93.12 79 SER A C 1
ATOM 611 O O . SER A 1 79 ? -12.250 2.777 21.816 1.00 93.12 79 SER A O 1
ATOM 613 N N . ARG A 1 80 ? -12.014 2.401 24.021 1.00 95.88 80 ARG A N 1
ATOM 614 C CA . ARG A 1 80 ? -12.050 0.928 23.911 1.00 95.88 80 ARG A CA 1
ATOM 615 C C . ARG A 1 80 ? -13.325 0.435 23.243 1.00 95.88 80 ARG A C 1
ATOM 617 O O . ARG A 1 80 ? -13.234 -0.331 22.292 1.00 95.88 80 ARG A O 1
ATOM 624 N N . ALA A 1 81 ? -14.486 0.926 23.677 1.00 96.19 81 ALA A N 1
ATOM 625 C CA . ALA A 1 81 ? -15.782 0.517 23.131 1.00 96.19 81 ALA A CA 1
ATOM 626 C C . ALA A 1 81 ? -15.878 0.759 21.612 1.00 96.19 81 ALA A C 1
ATOM 628 O O . ALA A 1 81 ? -16.323 -0.120 20.869 1.00 96.19 81 ALA A O 1
ATOM 629 N N . SER A 1 82 ? -15.386 1.907 21.135 1.00 97.25 82 SER A N 1
ATOM 630 C CA . SER A 1 82 ? -15.335 2.231 19.706 1.00 97.25 82 SER A CA 1
ATOM 631 C C . SER A 1 82 ? -14.387 1.297 18.947 1.00 97.25 82 SER A C 1
ATOM 633 O O . SER A 1 82 ? -14.764 0.734 17.922 1.00 97.25 82 SER A O 1
ATOM 635 N N . LEU A 1 83 ? -13.186 1.037 19.472 1.00 97.44 83 LEU A N 1
ATOM 636 C CA . LEU A 1 83 ? -12.227 0.117 18.844 1.00 97.44 83 LEU A CA 1
ATOM 637 C C . LEU A 1 83 ? -12.719 -1.345 18.840 1.00 97.44 83 LEU A C 1
ATOM 639 O O . LEU A 1 83 ? -12.475 -2.074 17.879 1.00 97.44 83 LEU A O 1
ATOM 643 N N . GLU A 1 84 ? -13.466 -1.776 19.859 1.00 98.06 84 GLU A N 1
ATOM 644 C CA . GLU A 1 84 ? -14.137 -3.083 19.883 1.00 98.06 84 GLU A CA 1
ATOM 645 C C . GLU A 1 84 ? -15.304 -3.166 18.894 1.00 98.06 84 GLU A C 1
ATOM 647 O O . GLU A 1 84 ? -15.546 -4.227 18.315 1.00 98.06 84 GLU A O 1
ATOM 652 N N . ALA A 1 85 ? -16.031 -2.069 18.665 1.00 98.00 85 ALA A N 1
ATOM 653 C CA . ALA A 1 85 ? -17.046 -1.998 17.618 1.00 98.00 85 ALA A CA 1
ATOM 654 C C . ALA A 1 85 ? -16.417 -2.101 16.216 1.00 98.00 85 ALA A C 1
ATOM 656 O O . ALA A 1 85 ? -16.901 -2.888 15.404 1.00 98.00 85 ALA A O 1
ATOM 657 N N . VAL A 1 86 ? -15.299 -1.406 15.961 1.00 98.12 86 VAL A N 1
ATOM 658 C CA . VAL A 1 86 ? -14.520 -1.529 14.711 1.00 98.12 86 VAL A CA 1
ATOM 659 C C . VAL A 1 86 ? -14.034 -2.968 14.510 1.00 98.12 86 VAL A C 1
ATOM 661 O O . VAL A 1 86 ? -14.317 -3.574 13.478 1.00 98.12 86 VAL A O 1
ATOM 664 N N . ARG A 1 87 ? -13.384 -3.562 15.520 1.00 98.00 87 ARG A N 1
ATOM 665 C CA . ARG A 1 87 ? -12.925 -4.963 15.502 1.00 98.00 87 ARG A CA 1
ATOM 666 C C . ARG A 1 87 ? -14.050 -5.948 15.175 1.00 98.00 87 ARG A C 1
ATOM 668 O O . ARG A 1 87 ? -13.885 -6.804 14.308 1.00 98.00 87 ARG A O 1
ATOM 675 N N . ARG A 1 88 ? -15.208 -5.818 15.835 1.00 98.19 88 ARG A N 1
ATOM 676 C CA . ARG A 1 88 ? -16.383 -6.670 15.570 1.00 98.19 88 ARG A CA 1
ATOM 677 C C . ARG A 1 88 ? -16.941 -6.468 14.162 1.00 98.19 88 ARG A C 1
ATOM 679 O O . ARG A 1 88 ? -17.283 -7.459 13.523 1.00 98.19 88 ARG A O 1
ATOM 686 N N . ALA A 1 89 ? -16.996 -5.231 13.664 1.00 98.31 89 ALA A N 1
ATOM 687 C CA . ALA A 1 89 ? -17.439 -4.933 12.302 1.00 98.31 89 ALA A CA 1
ATOM 688 C C . ALA A 1 89 ? -16.550 -5.625 11.254 1.00 98.31 89 ALA A C 1
ATOM 690 O O . ALA A 1 89 ? -17.062 -6.255 10.329 1.00 98.31 89 ALA A O 1
ATOM 691 N N . ILE A 1 90 ? -15.225 -5.571 11.425 1.00 97.56 90 ILE A N 1
ATOM 692 C CA . ILE A 1 90 ? -14.277 -6.181 10.483 1.00 97.56 90 ILE A CA 1
ATOM 693 C C . ILE A 1 90 ? -14.357 -7.712 10.531 1.00 97.56 90 ILE A C 1
ATOM 695 O O . ILE A 1 90 ? -14.511 -8.332 9.482 1.00 97.56 90 ILE A O 1
ATOM 699 N N . LEU A 1 91 ? -14.347 -8.326 11.721 1.00 96.88 91 LEU A N 1
ATOM 700 C CA . LEU A 1 91 ? -14.476 -9.786 11.868 1.00 96.88 91 LEU A CA 1
ATOM 701 C C . LEU A 1 91 ? -15.808 -10.321 11.308 1.00 96.88 91 LEU A C 1
ATOM 703 O O . LEU A 1 91 ? -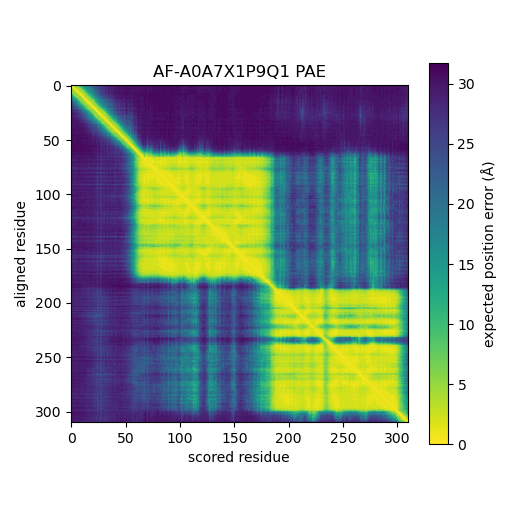15.828 -11.351 10.641 1.00 96.88 91 LEU A O 1
ATOM 707 N N . LYS A 1 92 ? -16.919 -9.598 11.507 1.00 96.94 92 LYS A N 1
ATOM 708 C CA . LYS A 1 92 ? -18.230 -9.932 10.919 1.00 96.94 92 LYS A CA 1
ATOM 709 C C . LYS A 1 92 ? -18.247 -9.794 9.395 1.00 96.94 92 LYS A C 1
ATOM 711 O O . LYS A 1 92 ? -18.960 -10.525 8.711 1.00 96.94 92 LYS A O 1
ATOM 716 N N . ALA A 1 93 ? -17.497 -8.839 8.852 1.00 96.88 93 ALA A N 1
ATOM 717 C CA . ALA A 1 93 ? -17.380 -8.641 7.414 1.00 96.88 93 ALA A CA 1
ATOM 718 C C . ALA A 1 93 ? -16.453 -9.661 6.737 1.00 96.88 93 ALA A C 1
ATOM 720 O O . ALA A 1 93 ? -16.679 -9.982 5.570 1.00 96.88 93 ALA A O 1
ATOM 721 N N . LEU A 1 94 ? -15.443 -10.147 7.464 1.00 94.56 94 LEU A N 1
ATOM 722 C CA . LEU A 1 94 ? -14.353 -10.993 6.984 1.00 94.56 94 LEU A CA 1
ATOM 723 C C . LEU A 1 94 ? -14.183 -12.240 7.882 1.00 94.56 94 LEU A C 1
ATOM 725 O O . LEU A 1 94 ? -13.165 -12.360 8.565 1.00 94.56 94 LEU A O 1
ATOM 729 N N . PRO A 1 95 ? -15.135 -13.193 7.883 1.00 92.56 95 PRO A N 1
ATOM 730 C CA . PRO A 1 95 ? -15.100 -14.353 8.786 1.00 92.56 95 PRO A CA 1
ATOM 731 C C . PRO A 1 95 ? -13.869 -15.257 8.599 1.00 92.56 95 PRO A C 1
ATOM 733 O O . PRO A 1 95 ? -13.477 -15.953 9.529 1.00 92.56 95 PRO A O 1
ATOM 736 N N . ASN A 1 96 ? -13.240 -15.212 7.420 1.00 88.06 96 ASN A N 1
ATOM 737 C CA . ASN A 1 96 ? -12.055 -16.004 7.080 1.00 88.06 96 ASN A CA 1
ATOM 738 C C . ASN A 1 96 ? -10.736 -15.216 7.229 1.00 88.06 96 ASN A C 1
ATOM 740 O O . ASN A 1 96 ? -9.683 -15.730 6.852 1.00 88.06 96 ASN A O 1
ATOM 744 N N . ALA A 1 97 ? -10.767 -13.963 7.703 1.00 87.62 97 ALA A N 1
ATOM 745 C CA . ALA A 1 97 ? -9.549 -13.174 7.867 1.00 87.62 97 ALA A CA 1
ATOM 746 C C . ALA A 1 97 ? -8.772 -13.584 9.121 1.00 87.62 97 ALA A C 1
ATOM 748 O O . ALA A 1 97 ? -9.340 -13.769 10.198 1.00 87.62 97 ALA A O 1
ATOM 749 N N . GLN A 1 98 ? -7.449 -13.652 8.995 1.00 84.88 98 GLN A N 1
ATOM 750 C CA . GLN A 1 98 ? -6.563 -13.823 10.137 1.00 84.88 98 GLN A CA 1
ATOM 751 C C . GLN A 1 98 ? -6.426 -12.476 10.857 1.00 84.88 98 GLN A C 1
ATOM 753 O O . GLN A 1 98 ? -6.010 -11.479 10.264 1.00 84.88 98 GLN A O 1
ATOM 758 N N . GLU A 1 99 ? -6.796 -12.441 12.138 1.00 92.19 99 GLU A N 1
ATOM 759 C CA . GLU A 1 99 ? -6.578 -11.288 13.014 1.00 92.19 99 GLU A CA 1
ATOM 760 C C . GLU A 1 99 ? -5.160 -11.337 13.595 1.00 92.19 99 GLU A C 1
ATOM 762 O O . GLU A 1 99 ? -4.756 -12.334 14.194 1.00 92.19 99 GLU A O 1
ATOM 767 N N . GLY A 1 100 ? -4.412 -10.243 13.462 1.00 84.62 100 GLY A N 1
ATOM 768 C CA . GLY A 1 100 ? -3.048 -10.137 13.970 1.00 84.62 100 GLY A CA 1
ATOM 769 C C . GLY A 1 100 ? -2.615 -8.697 14.224 1.00 84.62 100 GLY A C 1
ATOM 770 O O . GLY A 1 100 ? -3.432 -7.777 14.291 1.00 84.62 100 GLY A O 1
ATOM 771 N N . LEU A 1 101 ? -1.306 -8.498 14.373 1.00 75.50 101 LEU A N 1
ATOM 772 C CA . LEU A 1 101 ? -0.696 -7.180 14.536 1.00 75.50 101 LEU A CA 1
ATOM 773 C C . LEU A 1 101 ? 0.349 -6.941 13.443 1.00 75.50 101 LEU A C 1
ATOM 775 O O . LEU A 1 101 ? 1.338 -7.664 13.358 1.00 75.50 101 LEU A O 1
ATOM 779 N N . ALA A 1 102 ? 0.175 -5.867 12.678 1.00 65.19 102 ALA A N 1
ATOM 780 C CA . ALA A 1 102 ? 1.195 -5.291 11.803 1.00 65.19 102 ALA A CA 1
ATOM 781 C C . ALA A 1 102 ? 1.461 -3.860 12.281 1.00 65.19 102 ALA A C 1
ATOM 783 O O . ALA A 1 102 ? 0.539 -3.197 12.739 1.00 65.19 102 ALA A O 1
ATOM 784 N N . TYR A 1 103 ? 2.706 -3.376 12.258 1.00 68.38 103 TYR A N 1
ATOM 785 C CA . TYR A 1 103 ? 3.043 -2.017 12.733 1.00 68.38 103 TYR A CA 1
ATOM 786 C C . TYR A 1 103 ? 2.616 -1.682 14.180 1.00 68.38 103 TYR A C 1
ATOM 788 O O . TYR A 1 103 ? 2.465 -0.518 14.538 1.00 68.38 103 TYR A O 1
ATOM 796 N N . GLN A 1 104 ? 2.435 -2.695 15.041 1.00 74.75 104 GLN A N 1
ATOM 797 C CA . GLN A 1 104 ? 1.810 -2.548 16.371 1.00 74.75 104 GLN A CA 1
ATOM 798 C C . GLN A 1 104 ? 0.354 -2.034 16.317 1.00 74.75 104 GLN A C 1
ATOM 800 O O . GLN A 1 104 ? -0.127 -1.432 17.273 1.00 74.75 104 GLN A O 1
ATOM 805 N N . MET A 1 105 ? -0.350 -2.295 15.215 1.00 85.12 105 MET A N 1
ATOM 806 C CA . MET A 1 105 ? -1.752 -1.966 14.965 1.00 85.12 105 MET A CA 1
ATOM 807 C C . MET A 1 105 ? -2.532 -3.241 14.589 1.00 85.12 105 MET A C 1
ATOM 809 O O . MET A 1 105 ? -1.970 -4.126 13.937 1.00 85.12 105 MET A O 1
ATOM 813 N N . PRO A 1 106 ? -3.810 -3.366 14.985 1.00 91.44 106 PRO A N 1
ATOM 814 C CA . PRO A 1 106 ? -4.693 -4.433 14.528 1.00 91.44 106 PRO A CA 1
ATOM 815 C C . PRO A 1 106 ? -4.755 -4.542 13.005 1.00 91.44 106 PRO A C 1
ATOM 817 O O . PRO A 1 106 ? -5.029 -3.563 12.308 1.00 91.44 106 PRO A O 1
ATOM 820 N N . ALA A 1 107 ? -4.503 -5.753 12.517 1.00 84.25 107 ALA A N 1
ATOM 821 C CA . ALA A 1 107 ? -4.392 -6.110 11.112 1.00 84.25 107 ALA A CA 1
ATOM 822 C C . ALA A 1 107 ? -5.311 -7.292 10.792 1.00 84.25 107 ALA A C 1
ATOM 824 O O . ALA A 1 107 ? -5.371 -8.251 11.564 1.00 84.25 107 ALA A O 1
ATOM 825 N N . TYR A 1 108 ? -5.978 -7.235 9.640 1.00 89.19 108 TYR A N 1
ATOM 826 C CA . TYR A 1 108 ? -6.825 -8.309 9.128 1.00 89.19 108 TYR A CA 1
ATOM 827 C C . TYR A 1 108 ? -6.334 -8.715 7.744 1.00 89.19 108 TYR A C 1
ATOM 829 O O . TYR A 1 108 ? -6.384 -7.918 6.801 1.00 89.19 108 TYR A O 1
ATOM 837 N N . THR A 1 109 ? -5.835 -9.945 7.630 1.00 77.00 109 THR A N 1
ATOM 838 C CA . THR A 1 109 ? -5.257 -10.473 6.390 1.00 77.00 109 THR A CA 1
ATOM 839 C C . THR A 1 109 ? -6.099 -11.609 5.812 1.00 77.00 109 THR A C 1
ATOM 841 O O . THR A 1 109 ? -6.746 -12.360 6.539 1.00 77.00 109 THR A O 1
ATOM 844 N N . LEU A 1 110 ? -6.085 -11.751 4.488 1.00 76.38 110 LEU A N 1
ATOM 845 C CA . LEU A 1 110 ? -6.595 -12.922 3.771 1.00 76.38 110 LEU A CA 1
ATOM 846 C C . LEU A 1 110 ? -5.436 -13.497 2.961 1.00 76.38 110 LEU A C 1
ATOM 848 O O . LEU A 1 110 ? -4.771 -12.755 2.246 1.00 76.38 110 LEU A O 1
ATOM 852 N N . ASN A 1 111 ? -5.163 -14.798 3.095 1.00 70.94 111 ASN A N 1
ATOM 853 C CA . ASN A 1 111 ? -4.050 -15.480 2.415 1.00 70.94 111 ASN A CA 1
ATOM 854 C C . ASN A 1 111 ? -2.680 -14.785 2.609 1.00 70.94 111 ASN A C 1
ATOM 856 O O . ASN A 1 111 ? -1.853 -14.754 1.702 1.00 70.94 111 ASN A O 1
ATOM 860 N N . GLY A 1 112 ? -2.452 -14.185 3.785 1.00 62.16 112 GLY A N 1
ATOM 861 C CA . GLY A 1 112 ? -1.245 -13.405 4.090 1.00 62.16 112 GLY A CA 1
ATOM 862 C C . GLY A 1 112 ? -1.235 -11.959 3.568 1.00 62.16 112 GLY A C 1
ATOM 863 O O . GLY A 1 112 ? -0.311 -11.225 3.894 1.00 62.16 112 GLY A O 1
ATOM 864 N N . VAL A 1 113 ? -2.254 -11.519 2.821 1.00 67.00 113 VAL A N 1
ATOM 865 C CA . VAL A 1 113 ? -2.353 -10.167 2.240 1.00 67.00 113 VAL A CA 1
ATOM 866 C C . VAL A 1 113 ? -3.213 -9.246 3.111 1.00 67.00 113 VAL A C 1
ATOM 868 O O . VAL A 1 113 ? -4.316 -9.614 3.517 1.00 67.00 113 VAL A O 1
ATOM 871 N N . GLY A 1 114 ? -2.738 -8.024 3.373 1.00 71.12 114 GLY A N 1
ATOM 872 C CA . GLY A 1 114 ? -3.432 -7.001 4.164 1.00 71.12 114 GLY A CA 1
ATOM 873 C C . GLY A 1 114 ? -4.733 -6.467 3.557 1.00 71.12 114 GLY A C 1
ATOM 874 O O . GLY A 1 114 ? -4.709 -5.668 2.619 1.00 71.12 114 GLY A O 1
ATOM 875 N N . VAL A 1 115 ? -5.878 -6.836 4.142 1.00 79.38 115 VAL A N 1
ATOM 876 C CA . VAL A 1 115 ? -7.202 -6.345 3.720 1.00 79.38 115 VAL A CA 1
ATOM 877 C C . VAL A 1 115 ? -7.475 -4.957 4.283 1.00 79.38 115 VAL A C 1
ATOM 879 O O . VAL A 1 115 ? -7.761 -4.021 3.527 1.00 79.38 115 VAL A O 1
ATOM 882 N N . LEU A 1 116 ? -7.407 -4.850 5.612 1.00 86.50 116 LEU A N 1
ATOM 883 C CA . LEU A 1 116 ? -7.741 -3.656 6.375 1.00 86.50 116 LEU A CA 1
ATOM 884 C C . LEU A 1 116 ? -7.024 -3.679 7.737 1.00 86.50 116 LEU A C 1
ATOM 886 O O . LEU A 1 116 ? -6.841 -4.735 8.344 1.00 86.50 116 LEU A O 1
ATOM 890 N N . TYR A 1 117 ? -6.670 -2.499 8.228 1.00 88.38 117 TYR A N 1
ATOM 891 C CA . TYR A 1 117 ? -6.043 -2.247 9.523 1.00 88.38 117 TYR A CA 1
ATOM 892 C C . TYR A 1 117 ? -6.794 -1.118 10.235 1.00 88.38 117 TYR A C 1
ATOM 894 O O . TYR A 1 117 ? -7.437 -0.291 9.578 1.00 88.38 117 TYR A O 1
ATOM 902 N N . PHE A 1 118 ? -6.674 -1.029 11.561 1.00 93.44 118 PHE A N 1
ATOM 903 C CA . PHE A 1 118 ? -7.158 0.141 12.297 1.00 93.44 118 PHE A CA 1
ATOM 904 C C . PHE A 1 118 ? -6.214 0.595 13.408 1.00 93.44 118 PHE A C 1
ATOM 906 O O . PHE A 1 118 ? -5.465 -0.199 13.973 1.00 93.44 118 PHE A O 1
ATOM 913 N N . ALA A 1 119 ? -6.284 1.879 13.764 1.00 87.50 119 ALA A N 1
ATOM 914 C CA . ALA A 1 119 ? -5.493 2.462 14.844 1.00 87.50 119 ALA A CA 1
ATOM 915 C C . ALA A 1 119 ? -6.322 3.402 15.723 1.00 87.50 119 ALA A C 1
ATOM 917 O O . ALA A 1 119 ? -7.063 4.232 15.209 1.00 87.50 119 ALA A O 1
ATOM 918 N N . GLY A 1 120 ? -6.172 3.308 17.047 1.00 89.75 120 GLY A N 1
ATOM 919 C CA . GLY A 1 120 ? -6.769 4.255 17.997 1.00 89.75 120 GLY A CA 1
ATOM 920 C C . GLY A 1 120 ? -5.810 5.387 18.370 1.00 89.75 120 GLY A C 1
ATOM 921 O O . GLY A 1 120 ? -4.734 5.113 18.918 1.00 89.75 120 GLY A O 1
ATOM 922 N N . TRP A 1 121 ? -6.216 6.632 18.121 1.00 88.69 121 TRP A N 1
ATOM 923 C CA . TRP A 1 121 ? -5.497 7.868 18.453 1.00 88.69 121 TRP A CA 1
ATOM 924 C C . TRP A 1 121 ? -6.161 8.594 19.638 1.00 88.69 121 TRP A C 1
ATOM 926 O O . TRP A 1 121 ? -7.020 8.032 20.312 1.00 88.69 121 TRP A O 1
ATOM 936 N N . LYS A 1 122 ? -5.738 9.832 19.944 1.00 87.50 122 LYS A N 1
ATOM 937 C CA . LYS A 1 122 ? -6.267 10.601 21.090 1.00 87.50 122 LYS A CA 1
ATOM 938 C C . LYS A 1 122 ? -7.737 11.014 20.924 1.00 87.50 122 LYS A C 1
ATOM 940 O O . LYS A 1 122 ? -8.483 10.957 21.889 1.00 87.50 122 LYS A O 1
ATOM 945 N N . SER A 1 123 ? -8.119 11.464 19.727 1.00 89.69 123 SER A N 1
ATOM 946 C CA . SER A 1 123 ? -9.436 12.060 19.424 1.00 89.69 123 SER A CA 1
ATOM 947 C C . SER A 1 123 ? -10.218 11.323 18.334 1.00 89.69 123 SER A C 1
ATOM 949 O O . SER A 1 123 ? -11.385 11.618 18.098 1.00 89.69 123 SER A O 1
ATOM 951 N N . HIS A 1 124 ? -9.579 10.375 17.653 1.00 94.25 124 HIS A N 1
ATOM 952 C CA . HIS A 1 124 ? -10.122 9.655 16.509 1.00 94.25 124 HIS A CA 1
ATOM 953 C C . HIS A 1 124 ? -9.571 8.228 16.476 1.00 94.25 124 HIS A C 1
ATOM 955 O O . HIS A 1 124 ? -8.596 7.900 17.158 1.00 94.25 124 HIS A O 1
ATOM 961 N N . TYR A 1 125 ? -10.170 7.381 15.653 1.00 94.94 125 TYR A N 1
ATOM 962 C CA . TYR A 1 125 ? -9.540 6.163 15.160 1.00 94.94 125 TYR A CA 1
ATOM 963 C C . TYR A 1 125 ? -9.407 6.252 13.641 1.00 94.94 125 TYR A C 1
ATOM 965 O O . TYR A 1 125 ? -10.141 6.991 12.988 1.00 94.94 125 TYR A O 1
ATOM 973 N N . SER A 1 126 ? -8.456 5.515 13.081 1.00 88.81 126 SER A N 1
ATOM 974 C CA . SER A 1 126 ? -8.179 5.532 11.646 1.00 88.81 126 SER A CA 1
ATOM 975 C C . SER A 1 126 ? -8.315 4.148 11.034 1.00 88.81 126 SER A C 1
ATOM 977 O O . SER A 1 126 ? -8.008 3.157 11.701 1.00 88.81 126 SER A O 1
ATOM 979 N N . LEU A 1 127 ? -8.733 4.093 9.768 1.00 89.69 127 LEU A N 1
ATOM 980 C CA . LEU A 1 127 ? -8.725 2.890 8.933 1.00 89.69 127 LEU A CA 1
ATOM 981 C C . LEU A 1 127 ? -7.712 3.033 7.793 1.00 89.69 127 LEU A C 1
ATOM 983 O O . LEU A 1 127 ? -7.605 4.099 7.181 1.00 89.69 127 LEU A O 1
ATOM 987 N N . TYR A 1 128 ? -7.028 1.928 7.493 1.00 79.50 128 TYR A N 1
ATOM 988 C CA . TYR A 1 128 ? -6.002 1.821 6.452 1.00 79.50 128 TYR A CA 1
ATOM 989 C C . TYR A 1 128 ? -6.148 0.494 5.688 1.00 79.50 128 TYR A C 1
ATOM 991 O O . TYR A 1 128 ? -6.590 -0.486 6.289 1.00 79.50 128 TYR A O 1
ATOM 999 N N . PRO A 1 129 ? -5.725 0.396 4.416 1.00 75.50 129 PRO A N 1
ATOM 1000 C CA . PRO A 1 129 ? -5.361 1.503 3.538 1.00 75.50 129 PRO A CA 1
ATOM 1001 C C . PRO A 1 129 ? -6.611 2.118 2.887 1.00 75.50 129 PRO A C 1
ATOM 1003 O O . PRO A 1 129 ? -7.501 1.408 2.411 1.00 75.50 129 PRO A O 1
ATOM 1006 N N . ALA A 1 130 ? -6.663 3.445 2.826 1.00 71.94 130 ALA A N 1
ATOM 1007 C CA . ALA A 1 130 ? -7.688 4.199 2.109 1.00 71.94 130 ALA A CA 1
ATOM 1008 C C . ALA A 1 130 ? -7.187 4.559 0.702 1.00 71.94 130 ALA A C 1
ATOM 1010 O O . ALA A 1 130 ? -6.657 5.647 0.478 1.00 71.94 130 ALA A O 1
ATOM 1011 N N . SER A 1 131 ? -7.299 3.615 -0.235 1.00 73.19 131 SER A N 1
ATOM 1012 C CA . SER A 1 131 ? -6.957 3.846 -1.643 1.00 73.19 131 SER A CA 1
ATOM 1013 C C . SER A 1 131 ? -7.968 4.768 -2.331 1.00 73.19 131 SER A C 1
ATOM 1015 O O . SER A 1 131 ? -9.135 4.814 -1.943 1.00 73.19 131 SER A O 1
ATOM 1017 N N . ASP A 1 132 ? -7.551 5.453 -3.396 1.00 73.75 132 ASP A N 1
ATOM 1018 C CA . ASP A 1 132 ? -8.414 6.404 -4.112 1.00 73.75 132 ASP A CA 1
ATOM 1019 C C . ASP A 1 132 ? -9.692 5.731 -4.644 1.00 73.75 132 ASP A C 1
ATOM 1021 O O . ASP A 1 132 ? -10.788 6.233 -4.420 1.00 73.75 132 ASP A O 1
ATOM 1025 N N . ALA A 1 133 ? -9.583 4.516 -5.194 1.00 75.12 133 ALA A N 1
ATOM 1026 C CA . ALA A 1 133 ? -10.734 3.718 -5.634 1.00 75.12 133 ALA A CA 1
ATOM 1027 C C . ALA A 1 133 ? -11.703 3.319 -4.495 1.00 75.12 133 ALA A C 1
ATOM 1029 O O . ALA A 1 133 ? -12.883 3.079 -4.743 1.00 75.12 133 ALA A O 1
ATOM 1030 N N . LEU A 1 134 ? -11.234 3.226 -3.243 1.00 83.19 134 LEU A N 1
ATOM 1031 C CA . LEU A 1 134 ? -12.110 3.066 -2.074 1.00 83.19 134 LEU A CA 1
ATOM 1032 C C . LEU A 1 134 ? -12.790 4.391 -1.735 1.00 83.19 134 LEU A C 1
ATOM 1034 O O . LEU A 1 134 ? -13.993 4.418 -1.489 1.00 83.19 134 LEU A O 1
ATOM 1038 N N . VAL A 1 135 ? -12.028 5.484 -1.720 1.00 81.94 135 VAL A N 1
ATOM 1039 C CA . VAL A 1 135 ? -12.549 6.823 -1.427 1.00 81.94 135 VAL A CA 1
ATOM 1040 C C . VAL A 1 135 ? -13.629 7.220 -2.436 1.00 81.94 135 VAL A C 1
ATOM 1042 O O . VAL A 1 135 ? -14.664 7.738 -2.031 1.00 81.94 135 VAL A O 1
ATOM 1045 N N . GLU A 1 136 ? -13.433 6.911 -3.716 1.00 85.94 136 GLU A N 1
ATOM 1046 C CA . GLU A 1 136 ? -14.400 7.110 -4.797 1.00 85.94 136 GLU A CA 1
ATOM 1047 C C . GLU A 1 136 ? -15.660 6.247 -4.606 1.00 85.94 136 GLU A C 1
ATOM 1049 O O . GLU A 1 136 ? -16.771 6.778 -4.545 1.00 85.94 136 GLU A O 1
ATOM 1054 N N . ALA A 1 137 ? -15.500 4.932 -4.403 1.00 87.75 137 ALA A N 1
ATOM 1055 C CA . ALA A 1 137 ? -16.617 3.995 -4.231 1.00 87.75 137 ALA A CA 1
ATOM 1056 C C . ALA A 1 137 ? -17.524 4.303 -3.021 1.00 87.75 137 ALA A C 1
ATOM 1058 O O . ALA A 1 137 ? -18.682 3.881 -2.995 1.00 87.75 137 ALA A O 1
ATOM 1059 N N . PHE A 1 138 ? -17.016 5.035 -2.024 1.00 95.50 138 PHE A N 1
ATOM 1060 C CA . PHE A 1 138 ? -17.747 5.436 -0.819 1.00 95.50 138 PHE A CA 1
ATOM 1061 C C . PHE A 1 138 ? -17.852 6.963 -0.647 1.00 95.50 138 PHE A C 1
ATOM 1063 O O . PHE A 1 138 ? -18.181 7.429 0.443 1.00 95.50 138 PHE A O 1
ATOM 1070 N N . ALA A 1 139 ? -17.617 7.759 -1.699 1.00 92.69 139 ALA A N 1
ATOM 1071 C CA . ALA A 1 139 ? -17.429 9.212 -1.601 1.00 92.69 139 ALA A CA 1
ATOM 1072 C C . ALA A 1 139 ? -18.542 9.950 -0.831 1.00 92.69 139 ALA A C 1
ATOM 1074 O O . ALA A 1 139 ? -18.250 10.795 0.013 1.00 92.69 139 ALA A O 1
ATOM 1075 N N . LYS A 1 140 ? -19.814 9.593 -1.064 1.00 95.69 140 LYS A N 1
ATOM 1076 C CA . LYS A 1 140 ? -20.975 10.194 -0.373 1.00 95.69 140 LYS A CA 1
ATOM 1077 C C . LYS A 1 140 ? -20.991 9.914 1.134 1.00 95.69 140 LYS A C 1
ATOM 1079 O O . LYS A 1 140 ? -21.391 10.768 1.912 1.00 95.69 140 LYS A O 1
ATOM 1084 N N . GLU A 1 141 ? -20.561 8.723 1.539 1.00 95.50 141 GLU A N 1
ATOM 1085 C CA . GLU A 1 141 ? -20.562 8.266 2.937 1.00 95.50 141 GLU A CA 1
ATOM 1086 C C . GLU A 1 141 ? -19.294 8.687 3.685 1.00 95.50 141 GLU A C 1
ATOM 1088 O O . GLU A 1 141 ? -19.289 8.757 4.909 1.00 95.50 141 GLU A O 1
ATOM 1093 N N . LEU A 1 142 ? -18.223 8.982 2.944 1.00 95.56 142 LEU A N 1
ATOM 1094 C CA . LEU A 1 142 ? -16.957 9.493 3.464 1.00 95.56 142 LEU A CA 1
ATOM 1095 C C . LEU A 1 142 ? -16.869 11.024 3.472 1.00 95.56 142 LEU A C 1
ATOM 1097 O O . LEU A 1 142 ? -15.917 11.562 4.030 1.00 95.56 142 LEU A O 1
ATOM 1101 N N . ALA A 1 143 ? -17.840 11.725 2.882 1.00 94.56 143 ALA A N 1
ATOM 1102 C CA . ALA A 1 143 ? -17.899 13.185 2.870 1.00 94.56 143 ALA A CA 1
ATOM 1103 C C . ALA A 1 143 ? -17.863 13.845 4.271 1.00 94.56 143 ALA A C 1
ATOM 1105 O O . ALA A 1 143 ? -17.210 14.881 4.382 1.00 94.56 143 ALA A O 1
ATOM 1106 N N . PRO A 1 144 ? -18.472 13.279 5.340 1.00 95.31 144 PRO A N 1
ATOM 1107 C CA . PRO A 1 144 ? -18.396 13.857 6.688 1.00 95.31 144 PRO A CA 1
ATOM 1108 C C . PRO A 1 144 ? -17.053 13.646 7.409 1.00 95.31 144 PRO A C 1
ATOM 1110 O O . PRO A 1 144 ? -16.827 14.254 8.451 1.00 95.31 144 PRO A O 1
ATOM 1113 N N . TYR A 1 145 ? -16.179 12.765 6.910 1.00 94.31 145 TYR A N 1
ATOM 1114 C CA . TYR A 1 145 ? -14.997 12.298 7.641 1.00 94.31 145 TYR A CA 1
ATOM 1115 C C . TYR A 1 145 ? -13.691 12.902 7.112 1.00 94.31 145 TYR A C 1
ATOM 1117 O O . TYR A 1 145 ? -13.519 13.123 5.910 1.00 94.31 145 TYR A O 1
ATOM 1125 N N . GLU A 1 146 ? -12.730 13.134 8.011 1.00 87.06 146 GLU A N 1
ATOM 1126 C CA . GLU A 1 146 ? -11.414 13.650 7.633 1.00 87.06 146 GLU A CA 1
ATOM 1127 C C . GLU A 1 146 ? -10.618 12.572 6.876 1.00 87.06 146 GLU A C 1
ATOM 1129 O O . GLU A 1 146 ? -10.547 11.403 7.276 1.00 87.06 146 GLU A O 1
ATOM 1134 N N . ARG A 1 147 ? -9.994 12.970 5.764 1.00 83.50 147 ARG A N 1
ATOM 1135 C CA . ARG A 1 147 ? -9.222 12.089 4.884 1.00 83.50 147 ARG A CA 1
ATOM 1136 C C . ARG A 1 147 ? -7.839 12.670 4.641 1.00 83.50 147 ARG A C 1
ATOM 1138 O O . ARG A 1 147 ? -7.700 13.849 4.332 1.00 83.50 147 ARG A O 1
ATOM 1145 N N . SER A 1 148 ? -6.830 11.814 4.699 1.00 71.50 148 SER A N 1
ATOM 1146 C CA . SER A 1 148 ? -5.490 12.091 4.178 1.00 71.50 148 SER A CA 1
ATOM 1147 C C . SER A 1 148 ? -5.059 10.939 3.273 1.00 71.50 148 SER A C 1
ATOM 1149 O O . SER A 1 148 ? -5.715 9.898 3.236 1.00 71.50 148 SER A O 1
ATOM 1151 N N . LYS A 1 149 ? -3.965 11.101 2.521 1.00 63.75 149 LYS A N 1
ATOM 1152 C CA . LYS A 1 149 ? -3.454 10.044 1.634 1.00 63.75 149 LYS A CA 1
ATOM 1153 C C . LYS A 1 149 ? -3.320 8.717 2.405 1.00 63.75 149 LYS A C 1
ATOM 1155 O O . LYS A 1 149 ? -2.733 8.703 3.484 1.00 63.75 149 LYS A O 1
ATOM 1160 N N . GLY A 1 150 ? -3.930 7.644 1.897 1.00 67.25 150 GLY A N 1
ATOM 1161 C CA . GLY A 1 150 ? -3.923 6.313 2.523 1.00 67.25 150 GLY A CA 1
ATOM 1162 C C . GLY A 1 150 ? -4.746 6.156 3.815 1.00 67.25 150 GLY A C 1
ATOM 1163 O O . GLY A 1 150 ? -4.857 5.040 4.317 1.00 67.25 150 GLY A O 1
ATOM 1164 N N . THR A 1 151 ? -5.371 7.215 4.351 1.00 76.88 151 THR A N 1
ATOM 1165 C CA . THR A 1 151 ? -6.002 7.207 5.688 1.00 76.88 151 THR A CA 1
ATOM 1166 C C . THR A 1 151 ? -7.433 7.757 5.692 1.00 76.88 151 THR A C 1
ATOM 1168 O O . THR A 1 151 ? -7.672 8.891 5.273 1.00 76.88 151 THR A O 1
ATOM 1171 N N . LEU A 1 152 ? -8.369 7.013 6.292 1.00 87.44 152 LEU A N 1
ATOM 1172 C CA . LEU A 1 152 ? -9.648 7.557 6.774 1.00 87.44 152 LEU A CA 1
ATOM 1173 C C . LEU A 1 152 ? -9.563 7.796 8.282 1.00 87.44 152 LEU A C 1
ATOM 1175 O O . LEU A 1 152 ? -9.112 6.896 8.993 1.00 87.44 152 LEU A O 1
ATOM 1179 N N . LYS A 1 153 ? -10.022 8.948 8.780 1.00 91.12 153 LYS A N 1
ATOM 1180 C CA . LYS A 1 153 ? -10.095 9.258 10.217 1.00 91.12 153 LYS A CA 1
ATOM 1181 C C . LYS A 1 153 ? -11.548 9.446 10.649 1.00 91.12 153 LYS A C 1
ATOM 1183 O O . LYS A 1 153 ? -12.291 10.209 10.041 1.00 91.12 153 LYS A O 1
ATOM 1188 N N . PHE A 1 154 ? -11.922 8.792 11.739 1.00 96.69 154 PHE A N 1
ATOM 1189 C CA . PHE A 1 154 ? -13.263 8.815 12.311 1.00 96.69 154 PHE A CA 1
ATOM 1190 C C . PHE A 1 154 ? -13.195 9.351 13.748 1.00 96.69 154 PHE A C 1
ATOM 1192 O O . PHE A 1 154 ? -12.443 8.792 14.557 1.00 96.69 154 PHE A O 1
ATOM 1199 N N . PRO A 1 155 ? -13.934 10.415 14.097 1.00 96.38 155 PRO A N 1
ATOM 1200 C CA . PRO A 1 155 ? -13.886 10.991 15.438 1.00 96.38 155 PRO A CA 1
ATOM 1201 C C . PRO A 1 155 ? -14.378 9.995 16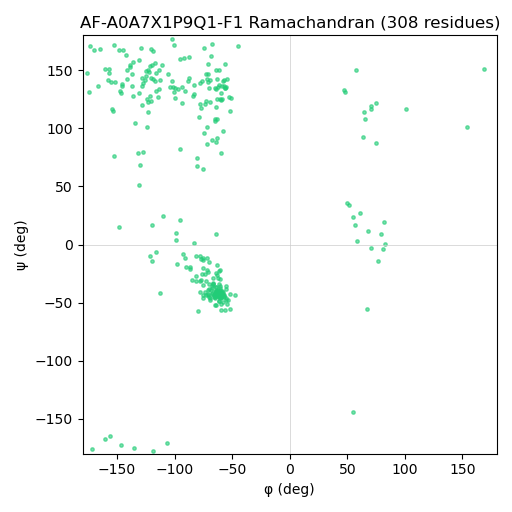.499 1.00 96.38 155 PRO A C 1
ATOM 1203 O O . PRO A 1 155 ? -15.321 9.238 16.281 1.00 96.38 155 PRO A O 1
ATOM 1206 N N . LEU A 1 156 ? -13.740 9.992 17.675 1.00 95.06 156 LEU A N 1
ATOM 1207 C CA . LEU A 1 156 ? -14.159 9.163 18.817 1.00 95.06 156 LEU A CA 1
ATOM 1208 C C . LEU A 1 156 ? -15.383 9.732 19.553 1.00 95.06 156 LEU A C 1
ATOM 1210 O O . LEU A 1 156 ? -15.972 9.027 20.366 1.00 95.06 156 LEU A O 1
ATOM 1214 N N . SER A 1 157 ? -15.758 10.983 19.273 1.00 93.75 157 SER A N 1
ATOM 1215 C CA . SER A 1 157 ? -16.967 11.639 19.787 1.00 93.75 157 SER A CA 1
ATOM 1216 C C . SER A 1 157 ? -18.254 11.211 19.074 1.00 93.75 157 SER A C 1
ATOM 1218 O O . SER A 1 157 ? -19.337 11.564 19.529 1.00 93.75 157 SER A O 1
ATOM 1220 N N . GLU A 1 158 ? -18.154 10.469 17.969 1.00 93.75 158 GLU A N 1
ATOM 1221 C CA . GLU A 1 158 ? -19.294 10.004 17.176 1.00 93.75 158 GLU A CA 1
ATOM 1222 C C . GLU A 1 158 ? -19.479 8.481 17.274 1.00 93.75 158 GLU A C 1
ATOM 1224 O O . GLU A 1 158 ? -18.516 7.741 17.514 1.00 93.75 158 GLU A O 1
ATOM 1229 N N . PRO A 1 159 ? -20.707 7.970 17.060 1.00 95.69 159 PRO A N 1
ATOM 1230 C CA . PRO A 1 159 ? -20.941 6.535 16.970 1.00 95.69 159 PRO A CA 1
ATOM 1231 C C . PRO A 1 159 ? -20.167 5.918 15.797 1.00 95.69 159 PRO A C 1
ATOM 1233 O O . PRO A 1 159 ? -20.160 6.432 14.680 1.00 95.69 159 PRO A O 1
ATOM 1236 N N . VAL A 1 160 ? -19.555 4.755 16.033 1.00 97.81 160 VAL A N 1
ATOM 1237 C CA . VAL A 1 160 ? -18.845 3.999 14.991 1.00 97.81 160 VAL A CA 1
ATOM 1238 C C . VAL A 1 160 ? -19.817 3.636 13.855 1.00 97.81 160 VAL A C 1
ATOM 1240 O O . VAL A 1 160 ? -20.815 2.957 14.121 1.00 97.81 160 VAL A O 1
ATOM 1243 N N . PRO A 1 161 ? -19.541 3.996 12.584 1.00 97.75 161 PRO A N 1
ATOM 1244 C CA . PRO A 1 161 ? -20.429 3.723 11.460 1.00 97.75 161 PRO A CA 1
ATOM 1245 C C . PRO A 1 161 ? -20.253 2.267 10.998 1.00 97.75 161 PRO A C 1
ATOM 1247 O O . PRO A 1 161 ? -19.759 1.980 9.909 1.00 97.75 161 PRO A O 1
ATOM 1250 N N . VAL A 1 162 ? -20.659 1.316 11.848 1.00 98.19 162 VAL A N 1
ATOM 1251 C CA . VAL A 1 162 ? -20.433 -0.138 11.697 1.00 98.19 162 VAL A CA 1
ATOM 1252 C C . VAL A 1 162 ? -20.784 -0.647 10.294 1.00 98.19 162 VAL A C 1
ATOM 1254 O O . VAL A 1 162 ? -20.004 -1.386 9.697 1.00 98.19 162 VAL A O 1
ATOM 1257 N N . ARG A 1 163 ? -21.915 -0.206 9.722 1.00 97.69 163 ARG A N 1
ATOM 1258 C CA . ARG A 1 163 ? -22.358 -0.607 8.372 1.00 97.69 163 ARG A CA 1
ATOM 1259 C C . ARG A 1 163 ? -21.409 -0.143 7.256 1.00 97.69 163 ARG A C 1
ATOM 1261 O O . ARG A 1 163 ? -21.215 -0.882 6.292 1.00 97.69 163 ARG A O 1
ATOM 1268 N N . LEU A 1 164 ? -20.815 1.044 7.385 1.00 97.94 164 LEU A N 1
ATOM 1269 C CA . LEU A 1 164 ? -19.821 1.569 6.443 1.00 97.94 164 LEU A CA 1
ATOM 1270 C C . LEU A 1 164 ? -18.514 0.774 6.553 1.00 97.94 164 LEU A C 1
ATOM 1272 O O . LEU A 1 164 ? -17.985 0.332 5.537 1.00 97.94 164 LEU A O 1
ATOM 1276 N N . ILE A 1 165 ? -18.048 0.496 7.776 1.00 98.12 165 ILE A N 1
ATOM 1277 C CA . ILE A 1 165 ? -16.836 -0.306 8.017 1.00 98.12 165 ILE A CA 1
ATOM 1278 C C . ILE A 1 165 ? -16.997 -1.732 7.467 1.00 98.12 165 ILE A C 1
ATOM 1280 O O . ILE A 1 165 ? -16.102 -2.227 6.783 1.00 98.12 165 ILE A O 1
ATOM 1284 N N . GLU A 1 166 ? -18.153 -2.374 7.677 1.00 98.12 166 GLU A N 1
ATOM 1285 C CA . GLU A 1 166 ? -18.449 -3.692 7.098 1.00 98.12 166 GLU A CA 1
ATOM 1286 C C . GLU A 1 166 ? -18.390 -3.688 5.561 1.00 98.12 166 GLU A C 1
ATOM 1288 O O . GLU A 1 166 ? -17.894 -4.640 4.950 1.00 98.12 166 GLU A O 1
ATOM 1293 N N . ARG A 1 167 ? -18.894 -2.626 4.917 1.00 97.94 167 ARG A N 1
ATOM 1294 C CA . ARG A 1 167 ? -18.871 -2.488 3.454 1.00 97.94 167 ARG A CA 1
ATOM 1295 C C . ARG A 1 167 ? -17.476 -2.177 2.924 1.00 97.94 167 ARG A C 1
ATOM 1297 O O . ARG A 1 167 ? -17.085 -2.784 1.931 1.00 97.94 167 ARG A O 1
ATOM 1304 N N . ILE A 1 168 ? -16.716 -1.316 3.599 1.00 96.38 168 ILE A N 1
ATOM 1305 C CA . ILE A 1 168 ? -15.308 -1.032 3.291 1.00 96.38 168 ILE A CA 1
ATOM 1306 C C . ILE A 1 168 ? -14.477 -2.317 3.362 1.00 96.38 168 ILE A C 1
ATOM 1308 O O . ILE A 1 168 ? -13.765 -2.637 2.412 1.00 96.38 168 ILE A O 1
ATOM 1312 N N . ALA A 1 169 ? -14.609 -3.097 4.439 1.00 95.94 169 ALA A N 1
ATOM 1313 C CA . ALA A 1 169 ? -13.890 -4.358 4.605 1.00 95.94 169 ALA A CA 1
ATOM 1314 C C . ALA A 1 169 ? -14.219 -5.358 3.478 1.00 95.94 169 ALA A C 1
ATOM 1316 O O . ALA A 1 169 ? -13.311 -5.909 2.855 1.00 95.94 169 ALA A O 1
ATOM 1317 N N . LYS A 1 170 ? -15.507 -5.530 3.139 1.00 95.00 170 LYS A N 1
ATOM 1318 C CA . LYS A 1 170 ? -15.947 -6.380 2.014 1.00 95.00 170 LYS A CA 1
ATOM 1319 C C . LYS A 1 170 ? -15.449 -5.874 0.660 1.00 95.00 170 LYS A C 1
ATOM 1321 O O . LYS A 1 170 ? -15.057 -6.682 -0.178 1.00 95.00 170 LYS A O 1
ATOM 1326 N N . PHE A 1 171 ? -15.446 -4.562 0.434 1.00 91.44 171 PHE A N 1
ATOM 1327 C CA . PHE A 1 171 ? -14.923 -3.953 -0.789 1.00 91.44 171 PHE A CA 1
ATOM 1328 C C . PHE A 1 171 ? -13.415 -4.185 -0.928 1.00 91.44 171 PHE A C 1
ATOM 1330 O O . PHE A 1 171 ? -12.970 -4.632 -1.980 1.00 91.44 171 PHE A O 1
ATOM 1337 N N . ARG A 1 172 ? -12.640 -3.985 0.144 1.00 87.19 172 ARG A N 1
ATOM 1338 C CA . ARG A 1 172 ? -11.202 -4.291 0.188 1.00 87.19 172 ARG A CA 1
ATOM 1339 C C . ARG A 1 172 ? -10.917 -5.769 -0.066 1.00 87.19 172 ARG A C 1
ATOM 1341 O O . ARG A 1 172 ? -10.061 -6.077 -0.888 1.00 87.19 172 ARG A O 1
ATOM 1348 N N . ALA A 1 173 ? -11.660 -6.678 0.567 1.00 86.75 173 ALA A N 1
ATOM 1349 C CA . ALA A 1 173 ? -11.517 -8.111 0.319 1.00 86.75 173 ALA A CA 1
ATOM 1350 C C . ALA A 1 173 ? -11.835 -8.472 -1.137 1.00 86.75 173 ALA A C 1
ATOM 1352 O O . ALA A 1 173 ? -11.074 -9.216 -1.740 1.00 86.75 173 ALA A O 1
ATOM 1353 N N . ARG A 1 174 ? -12.883 -7.883 -1.732 1.00 85.00 174 ARG A N 1
ATOM 1354 C CA . ARG A 1 174 ? -13.193 -8.046 -3.162 1.00 85.00 174 ARG A CA 1
ATOM 1355 C C . ARG A 1 174 ? -12.104 -7.479 -4.065 1.00 85.00 174 ARG A C 1
ATOM 1357 O O . ARG A 1 174 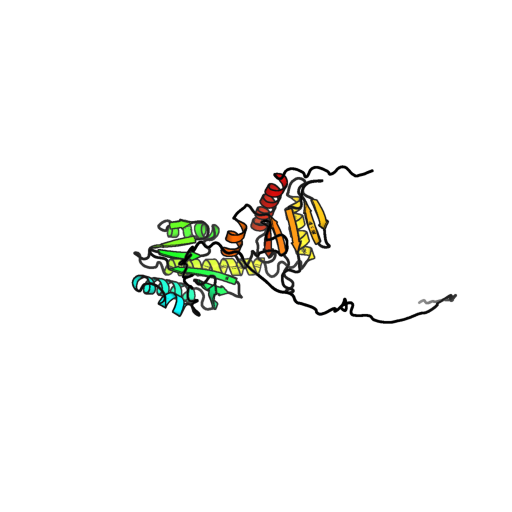? -11.720 -8.150 -5.011 1.00 85.00 174 ARG A O 1
ATOM 1364 N N . GLN A 1 175 ? -11.575 -6.289 -3.777 1.00 74.81 175 GLN A N 1
ATOM 1365 C CA . GLN A 1 175 ? -10.447 -5.727 -4.524 1.00 74.81 175 GLN A CA 1
ATOM 1366 C C . GLN A 1 175 ? -9.234 -6.655 -4.480 1.00 74.81 175 GLN A C 1
ATOM 1368 O O . GLN A 1 175 ? -8.592 -6.837 -5.505 1.00 74.81 175 GLN A O 1
ATOM 1373 N N . LEU A 1 176 ? -8.940 -7.261 -3.328 1.00 68.81 176 LEU A N 1
ATOM 1374 C CA . LEU A 1 176 ? -7.834 -8.203 -3.199 1.00 68.81 176 LEU A CA 1
ATOM 1375 C C . LEU A 1 176 ? -8.123 -9.538 -3.877 1.00 68.81 176 LEU A C 1
ATOM 1377 O O . LEU A 1 176 ? -7.277 -9.983 -4.627 1.00 68.81 176 LEU A O 1
ATOM 1381 N N . THR A 1 177 ? -9.310 -10.134 -3.748 1.00 66.31 177 THR A N 1
ATOM 1382 C CA . THR A 1 177 ? -9.626 -11.380 -4.468 1.00 66.31 177 THR A CA 1
ATOM 1383 C C . THR A 1 177 ? -9.727 -11.178 -5.978 1.00 66.31 177 THR A C 1
ATOM 1385 O O . THR A 1 177 ? -9.303 -12.046 -6.730 1.00 66.31 177 THR A O 1
ATOM 1388 N N . THR A 1 178 ? -10.242 -10.037 -6.450 1.00 58.03 178 THR A N 1
ATOM 1389 C CA . THR A 1 178 ? -10.250 -9.686 -7.879 1.00 58.03 178 THR A CA 1
ATOM 1390 C C . THR A 1 178 ? -8.843 -9.375 -8.368 1.00 58.03 178 THR A C 1
ATOM 1392 O O . THR A 1 178 ? -8.495 -9.794 -9.468 1.00 58.03 178 THR A O 1
ATOM 1395 N N . ARG A 1 179 ? -8.008 -8.705 -7.558 1.00 54.16 179 ARG A N 1
ATOM 1396 C CA . ARG A 1 179 ? -6.581 -8.543 -7.851 1.00 54.16 179 ARG A CA 1
ATOM 1397 C C . ARG A 1 179 ? -5.930 -9.914 -7.947 1.00 54.16 179 ARG A C 1
ATOM 1399 O O . ARG A 1 179 ? -5.435 -10.223 -9.009 1.00 54.16 179 ARG A O 1
ATOM 1406 N N . ASP A 1 180 ? -6.021 -10.752 -6.923 1.00 49.44 180 ASP A N 1
ATOM 1407 C CA . ASP A 1 180 ? -5.396 -12.074 -6.848 1.00 49.44 180 ASP A CA 1
ATOM 1408 C C . ASP A 1 180 ? -5.916 -13.044 -7.932 1.00 49.44 180 ASP A C 1
ATOM 1410 O O . ASP A 1 180 ? -5.160 -13.893 -8.398 1.00 49.44 180 ASP A O 1
ATOM 1414 N N . ALA A 1 181 ? -7.162 -12.890 -8.402 1.00 48.94 181 ALA A N 1
ATOM 1415 C CA . ALA A 1 181 ? -7.703 -13.610 -9.558 1.00 48.94 181 ALA A CA 1
ATOM 1416 C C . ALA A 1 181 ? -7.167 -13.065 -10.898 1.00 48.94 181 ALA A C 1
ATOM 1418 O O . ALA A 1 181 ? -6.757 -13.844 -11.758 1.00 48.94 181 ALA A O 1
ATOM 1419 N N . ALA A 1 182 ? -7.097 -11.739 -11.066 1.00 47.28 182 ALA A N 1
ATOM 1420 C CA . ALA A 1 182 ? -6.483 -11.087 -12.229 1.00 47.28 182 ALA A CA 1
ATOM 1421 C C . ALA A 1 182 ? -4.943 -11.221 -12.252 1.00 47.28 182 ALA A C 1
ATOM 1423 O O . ALA A 1 182 ? -4.321 -11.163 -13.311 1.00 47.28 182 ALA A O 1
ATOM 1424 N N . THR A 1 183 ? -4.319 -11.441 -11.094 1.00 48.06 183 THR A N 1
ATOM 1425 C CA . THR A 1 183 ? -2.884 -11.666 -10.885 1.00 48.06 183 THR A CA 1
ATOM 1426 C C . THR A 1 183 ? -2.590 -13.110 -10.483 1.00 48.06 183 THR A C 1
ATOM 1428 O O . THR A 1 183 ? -1.568 -13.339 -9.836 1.00 48.06 183 THR A O 1
ATOM 1431 N N . GLY A 1 184 ? -3.458 -14.072 -10.839 1.00 45.94 184 GLY A N 1
ATOM 1432 C CA . GLY A 1 184 ? -3.387 -15.493 -10.462 1.00 45.94 184 GLY A CA 1
ATOM 1433 C C . GLY A 1 184 ? -2.101 -16.180 -10.934 1.00 45.94 184 GLY A C 1
ATOM 1434 O O . GLY A 1 184 ? -2.089 -16.881 -11.949 1.00 45.94 184 GLY A O 1
ATOM 1435 N N . ARG A 1 185 ? -1.016 -15.932 -10.185 1.00 51.00 185 ARG A N 1
ATOM 1436 C CA . ARG A 1 185 ? 0.346 -15.684 -10.696 1.00 51.00 185 ARG A CA 1
ATOM 1437 C C . ARG A 1 185 ? 0.365 -14.643 -11.832 1.00 51.00 185 ARG A C 1
ATOM 1439 O O . ARG A 1 185 ? -0.279 -14.812 -12.864 1.00 51.00 185 ARG A O 1
ATOM 1446 N N . ARG A 1 186 ? 1.250 -13.642 -11.752 1.00 54.53 186 ARG A N 1
ATOM 1447 C CA . ARG A 1 186 ? 1.811 -13.046 -12.981 1.00 54.53 186 ARG A CA 1
ATOM 1448 C C . ARG A 1 186 ? 2.689 -14.115 -13.639 1.00 54.53 186 ARG A C 1
ATOM 1450 O O . ARG A 1 186 ? 3.857 -14.263 -13.297 1.00 54.53 186 ARG A O 1
ATOM 1457 N N . LYS A 1 187 ? 2.069 -14.922 -14.508 1.00 50.22 187 LYS A N 1
ATOM 1458 C CA . LYS A 1 187 ? 2.491 -16.266 -14.966 1.00 50.22 187 LYS A CA 1
ATOM 1459 C C . LYS A 1 187 ? 3.809 -16.367 -15.755 1.00 50.22 187 LYS A C 1
ATOM 1461 O O . LYS A 1 187 ? 4.113 -17.436 -16.264 1.00 50.22 187 LYS A O 1
ATOM 1466 N N . GLY A 1 188 ? 4.600 -15.302 -15.842 1.00 60.22 188 GLY A N 1
ATOM 1467 C CA . GLY A 1 188 ? 5.806 -15.249 -16.671 1.00 60.22 188 GLY A CA 1
ATOM 1468 C C . GLY A 1 188 ? 7.072 -15.878 -16.081 1.00 60.22 188 GLY A C 1
ATOM 1469 O O . GLY A 1 188 ? 8.078 -15.957 -16.780 1.00 60.22 188 GLY A O 1
ATOM 1470 N N . GLY A 1 189 ? 7.071 -16.244 -14.794 1.00 76.56 189 GLY A N 1
ATOM 1471 C CA . GLY A 1 189 ? 8.319 -16.512 -14.073 1.00 76.56 189 GLY A CA 1
ATOM 1472 C C . GLY A 1 189 ? 9.267 -15.308 -14.157 1.00 76.56 189 GLY A C 1
ATOM 1473 O O . GLY A 1 189 ? 8.814 -14.160 -14.178 1.00 76.56 189 GLY A O 1
ATOM 1474 N N . ARG A 1 190 ? 10.574 -15.575 -14.246 1.00 86.38 190 ARG A N 1
ATOM 1475 C CA . ARG A 1 190 ? 11.607 -14.561 -14.505 1.00 86.38 190 ARG A CA 1
ATOM 1476 C C . ARG A 1 190 ? 11.330 -13.785 -15.790 1.00 86.38 190 ARG A C 1
ATOM 1478 O O . ARG A 1 190 ? 11.243 -12.561 -15.775 1.00 86.38 190 ARG A O 1
ATOM 1485 N N . GLU A 1 191 ? 11.196 -14.514 -16.891 1.00 87.25 191 GLU A N 1
ATOM 1486 C CA . GLU A 1 191 ? 11.219 -13.964 -18.244 1.00 87.25 191 GLU A CA 1
ATOM 1487 C C . GLU A 1 191 ? 10.031 -13.041 -18.508 1.00 87.25 191 GLU A C 1
ATOM 1489 O O . GLU A 1 191 ? 10.231 -11.863 -18.786 1.00 87.25 191 GLU A O 1
ATOM 1494 N N . GLY A 1 192 ? 8.798 -13.487 -18.251 1.00 88.75 192 GLY A N 1
ATOM 1495 C CA . GLY A 1 192 ? 7.630 -12.628 -18.464 1.00 88.75 192 GLY A CA 1
ATOM 1496 C C . GLY A 1 192 ? 7.503 -11.457 -17.473 1.00 88.75 192 GLY A C 1
ATOM 1497 O O . GLY A 1 192 ? 6.756 -10.517 -17.748 1.00 88.75 192 GLY A O 1
ATOM 1498 N N . GLN A 1 193 ? 8.229 -11.455 -16.344 1.00 89.75 193 GLN A N 1
ATOM 1499 C CA . GLN A 1 193 ? 8.378 -10.246 -15.518 1.00 89.75 193 GLN A CA 1
ATOM 1500 C C . GLN A 1 193 ? 9.391 -9.271 -16.131 1.00 89.75 193 GLN A C 1
ATOM 1502 O O . GLN A 1 193 ? 9.118 -8.072 -16.168 1.00 89.75 193 GLN A O 1
ATOM 1507 N N . VAL A 1 194 ? 10.511 -9.762 -16.671 1.00 91.88 194 VAL A N 1
ATOM 1508 C CA . VAL A 1 194 ? 11.451 -8.933 -17.443 1.00 91.88 194 VAL A CA 1
ATOM 1509 C C . VAL A 1 194 ? 10.756 -8.348 -18.679 1.00 91.88 194 VAL A C 1
ATOM 1511 O O . VAL A 1 194 ? 10.836 -7.142 -18.892 1.00 91.88 194 VAL A O 1
ATOM 1514 N N . ASP A 1 195 ? 9.981 -9.133 -19.429 1.00 93.06 195 ASP A N 1
ATOM 1515 C CA . ASP A 1 195 ? 9.245 -8.653 -20.608 1.00 93.06 195 ASP A CA 1
ATOM 1516 C C . ASP A 1 195 ? 8.129 -7.666 -20.260 1.00 93.06 195 ASP A C 1
ATOM 1518 O O . ASP A 1 195 ? 7.887 -6.705 -20.990 1.00 93.06 195 ASP A O 1
ATOM 1522 N N . ARG A 1 196 ? 7.475 -7.833 -19.105 1.00 92.56 196 ARG A N 1
ATOM 1523 C CA . ARG A 1 196 ? 6.564 -6.819 -18.559 1.00 92.56 196 ARG A CA 1
ATOM 1524 C C . ARG A 1 196 ? 7.291 -5.498 -18.299 1.00 92.56 196 ARG A C 1
ATOM 1526 O O . ARG A 1 196 ? 6.779 -4.455 -18.698 1.00 92.56 196 ARG A O 1
ATOM 1533 N N . ILE A 1 197 ? 8.479 -5.531 -17.692 1.00 95.12 197 ILE A N 1
ATOM 1534 C CA . ILE A 1 197 ? 9.287 -4.322 -17.471 1.00 95.12 197 ILE A CA 1
ATOM 1535 C C . ILE A 1 197 ? 9.736 -3.725 -18.811 1.00 95.12 197 ILE A C 1
ATOM 1537 O O . ILE A 1 197 ? 9.607 -2.519 -18.995 1.00 95.12 197 ILE A O 1
ATOM 1541 N N . ARG A 1 198 ? 10.179 -4.545 -19.775 1.00 95.62 198 ARG A N 1
ATOM 1542 C CA . ARG A 1 198 ? 10.542 -4.106 -21.135 1.00 95.62 198 ARG A CA 1
ATOM 1543 C C . ARG A 1 198 ? 9.399 -3.368 -21.823 1.00 95.62 198 ARG A C 1
ATOM 1545 O O . ARG A 1 198 ? 9.626 -2.272 -22.323 1.00 95.62 198 ARG A O 1
ATOM 1552 N N . ARG A 1 199 ? 8.174 -3.913 -21.798 1.00 95.19 199 ARG A N 1
ATOM 1553 C CA . ARG A 1 199 ? 6.983 -3.255 -22.371 1.00 95.19 199 ARG A CA 1
ATOM 1554 C C . ARG A 1 199 ? 6.731 -1.878 -21.756 1.00 95.19 199 ARG A C 1
ATOM 1556 O O . ARG A 1 199 ? 6.471 -0.936 -22.495 1.00 95.19 199 ARG A O 1
ATOM 1563 N N . ILE A 1 200 ? 6.841 -1.748 -20.431 1.00 93.00 200 ILE A N 1
ATOM 1564 C CA . ILE A 1 200 ? 6.646 -0.464 -19.739 1.00 93.00 200 ILE A CA 1
ATOM 1565 C C . ILE A 1 200 ? 7.794 0.509 -20.064 1.00 93.00 200 ILE A C 1
ATOM 1567 O O . ILE A 1 200 ? 7.556 1.664 -20.412 1.00 93.00 200 ILE A O 1
ATOM 1571 N N . CYS A 1 201 ? 9.047 0.049 -20.011 1.00 95.25 201 CYS A N 1
ATOM 1572 C CA . CYS A 1 201 ? 10.225 0.868 -20.303 1.00 95.25 201 CYS A CA 1
ATOM 1573 C C . CYS A 1 201 ? 10.312 1.313 -21.772 1.00 95.25 201 CYS A C 1
ATOM 1575 O O . CYS A 1 201 ? 10.831 2.396 -22.028 1.00 95.25 201 CYS A O 1
ATOM 1577 N N . ALA A 1 202 ? 9.777 0.543 -22.724 1.00 92.00 202 ALA A N 1
ATOM 1578 C CA . ALA A 1 202 ? 9.717 0.919 -24.139 1.00 92.00 202 ALA A CA 1
ATOM 1579 C C . ALA A 1 202 ? 8.841 2.163 -24.399 1.00 92.00 202 ALA A C 1
ATOM 1581 O O . ALA A 1 202 ? 9.072 2.884 -25.365 1.00 92.00 202 ALA A O 1
ATOM 1582 N N . ALA A 1 203 ? 7.879 2.458 -23.515 1.00 91.38 203 ALA A N 1
ATOM 1583 C CA . ALA A 1 203 ? 7.073 3.681 -23.557 1.00 91.38 203 ALA A CA 1
ATOM 1584 C C . ALA A 1 203 ? 7.764 4.902 -22.902 1.00 91.38 203 ALA A C 1
ATOM 1586 O O . ALA A 1 203 ? 7.174 5.985 -22.820 1.00 91.38 203 ALA A O 1
ATOM 1587 N N . LEU A 1 204 ? 9.000 4.753 -22.404 1.00 89.75 204 LEU A N 1
ATOM 1588 C CA . LEU A 1 204 ? 9.767 5.826 -21.772 1.00 89.75 204 LEU A CA 1
ATOM 1589 C C . LEU A 1 204 ? 10.787 6.419 -22.763 1.00 89.75 204 LEU A C 1
ATOM 1591 O O . LEU A 1 204 ? 11.621 5.680 -23.286 1.00 89.75 204 LEU A O 1
ATOM 1595 N N . PRO A 1 205 ? 10.805 7.749 -22.991 1.00 86.31 205 PRO A N 1
ATOM 1596 C CA . PRO A 1 205 ? 11.684 8.355 -23.991 1.00 86.31 205 PRO A CA 1
ATOM 1597 C C . PRO A 1 205 ? 13.166 8.010 -23.788 1.00 86.31 205 PRO A C 1
ATOM 1599 O O . PRO A 1 205 ? 13.673 8.093 -22.668 1.00 86.31 205 PRO A O 1
ATOM 1602 N N . SER A 1 206 ? 13.872 7.667 -24.864 1.00 85.38 206 SER A N 1
ATOM 1603 C CA . SER A 1 206 ? 15.325 7.389 -24.887 1.00 85.38 206 SER A CA 1
ATOM 1604 C C . SER A 1 206 ? 15.830 6.265 -23.962 1.00 85.38 206 SER A C 1
ATOM 1606 O O . SER A 1 206 ? 17.042 6.043 -23.894 1.00 85.38 206 SER A O 1
ATOM 1608 N N . ALA A 1 207 ? 14.939 5.565 -23.253 1.00 92.75 207 ALA A N 1
ATOM 1609 C CA . ALA A 1 207 ? 15.324 4.538 -22.299 1.00 92.75 207 ALA A CA 1
ATOM 1610 C C . ALA A 1 207 ? 15.847 3.290 -23.024 1.00 92.75 207 ALA A C 1
ATOM 1612 O O . ALA A 1 207 ? 15.319 2.900 -24.063 1.00 92.75 207 ALA A O 1
ATOM 1613 N N . PHE A 1 208 ? 16.873 2.644 -22.467 1.00 93.38 208 PHE A N 1
ATOM 1614 C CA . PHE A 1 208 ? 17.437 1.420 -23.040 1.00 93.38 208 PHE A CA 1
ATOM 1615 C C . PHE A 1 208 ? 17.835 0.407 -21.963 1.00 93.38 208 PHE A C 1
ATOM 1617 O O . PHE A 1 208 ? 18.190 0.772 -20.839 1.00 93.38 208 PHE A O 1
ATOM 1624 N N . GLU A 1 209 ? 17.769 -0.875 -22.319 1.00 95.69 209 GLU A N 1
ATOM 1625 C CA . GLU A 1 209 ? 18.209 -1.997 -21.489 1.00 95.69 209 GLU A CA 1
ATOM 1626 C C . GLU A 1 209 ? 19.702 -2.279 -21.707 1.00 95.69 209 GLU A C 1
ATOM 1628 O O . GLU A 1 209 ? 20.217 -2.206 -22.824 1.00 95.69 209 GLU A O 1
ATOM 1633 N N . LYS A 1 210 ? 20.401 -2.648 -20.634 1.00 93.75 210 LYS A N 1
ATOM 1634 C CA . LYS A 1 210 ? 21.733 -3.249 -20.684 1.00 93.75 210 LYS A CA 1
ATOM 1635 C C . LYS A 1 210 ? 21.878 -4.261 -19.548 1.00 93.75 210 LYS A C 1
ATOM 1637 O O . LYS A 1 210 ? 21.530 -3.967 -18.407 1.00 93.75 210 LYS A O 1
ATOM 1642 N N . MET A 1 211 ? 22.491 -5.410 -19.832 1.00 90.88 211 MET A N 1
ATOM 1643 C CA . MET A 1 211 ? 22.956 -6.328 -18.788 1.00 90.88 211 MET A CA 1
ATOM 1644 C C . MET A 1 211 ? 24.043 -5.667 -17.927 1.00 90.88 211 MET A C 1
ATOM 1646 O O . MET A 1 211 ? 25.068 -5.202 -18.437 1.00 90.88 211 MET A O 1
ATOM 1650 N N . SER A 1 212 ? 23.833 -5.645 -16.612 1.00 84.06 212 SER A N 1
ATOM 1651 C CA . SER A 1 212 ? 24.792 -5.140 -15.628 1.00 84.06 212 SER A CA 1
ATOM 1652 C C . SER A 1 212 ? 24.853 -6.113 -14.456 1.00 84.06 212 SER A C 1
ATOM 1654 O O . SER A 1 212 ? 23.817 -6.480 -13.919 1.00 84.06 212 SER A O 1
ATOM 1656 N N . HIS A 1 213 ? 26.049 -6.569 -14.073 1.00 77.94 213 HIS A N 1
ATOM 1657 C CA . HIS A 1 213 ? 26.239 -7.576 -13.011 1.00 77.94 213 HIS A CA 1
ATOM 1658 C C . HIS A 1 213 ? 25.354 -8.840 -13.159 1.00 77.94 213 HIS A C 1
ATOM 1660 O O . HIS A 1 213 ? 24.885 -9.391 -12.170 1.00 77.94 213 HIS A O 1
ATOM 1666 N N . GLY A 1 214 ? 25.111 -9.289 -14.398 1.00 82.50 214 GLY A N 1
ATOM 1667 C CA . GLY A 1 214 ? 24.306 -10.484 -14.697 1.00 82.50 214 GLY A CA 1
ATOM 1668 C C . GLY A 1 214 ? 22.784 -10.279 -14.713 1.00 82.50 214 GLY A C 1
ATOM 1669 O O . GLY A 1 214 ? 22.058 -11.230 -14.993 1.00 82.50 214 GLY A O 1
ATOM 1670 N N . THR A 1 215 ? 22.287 -9.062 -14.467 1.00 87.00 215 THR A N 1
ATOM 1671 C CA . THR A 1 215 ? 20.847 -8.758 -14.429 1.00 87.00 215 THR A CA 1
ATOM 1672 C C . THR A 1 215 ? 20.446 -7.650 -15.424 1.00 87.00 215 THR A C 1
ATOM 1674 O O . THR A 1 215 ? 21.273 -6.780 -15.728 1.00 87.00 215 THR A O 1
ATOM 1677 N N . PRO A 1 216 ? 19.207 -7.654 -15.965 1.00 94.06 216 PRO A N 1
ATOM 1678 C CA . PRO A 1 216 ? 18.673 -6.546 -16.754 1.00 94.06 216 PRO A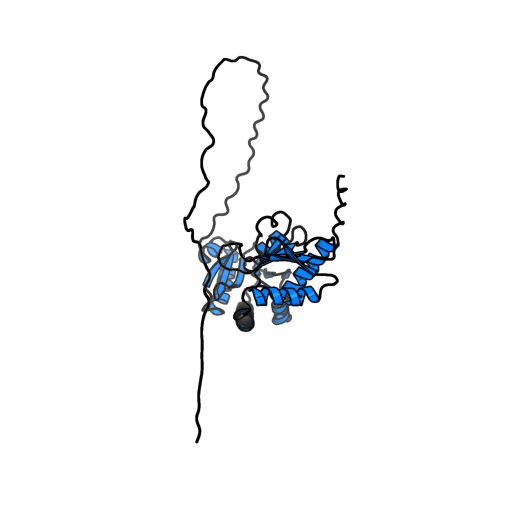 CA 1
ATOM 1679 C C . PRO A 1 216 ? 18.595 -5.235 -15.959 1.00 94.06 216 PRO A C 1
ATOM 1681 O O . PRO A 1 216 ? 17.949 -5.151 -14.909 1.00 94.06 216 PRO A O 1
ATOM 1684 N N . CYS A 1 217 ? 19.208 -4.184 -16.501 1.00 95.56 217 CYS A N 1
ATOM 1685 C CA . CYS A 1 217 ? 19.172 -2.831 -15.956 1.00 95.56 217 CYS A CA 1
ATOM 1686 C C . CYS A 1 217 ? 18.754 -1.823 -17.034 1.00 95.56 217 CYS A C 1
ATOM 1688 O O . CYS A 1 217 ? 19.155 -1.939 -18.192 1.00 95.56 217 CYS A O 1
ATOM 1690 N N . PHE A 1 218 ? 17.981 -0.808 -16.650 1.00 97.00 218 PHE A N 1
ATOM 1691 C CA . PHE A 1 218 ? 17.407 0.189 -17.557 1.00 97.00 218 PHE A CA 1
ATOM 1692 C C . PHE A 1 218 ? 18.005 1.575 -17.298 1.00 97.00 218 PHE A C 1
ATOM 1694 O O . PHE A 1 218 ? 18.120 2.021 -16.154 1.00 97.00 218 PHE A O 1
ATOM 1701 N N . PHE A 1 219 ? 18.391 2.261 -18.372 1.00 95.88 219 PHE A N 1
ATOM 1702 C CA . PHE A 1 219 ? 19.167 3.503 -18.367 1.00 95.88 219 PHE A CA 1
ATOM 1703 C C . PHE A 1 219 ? 18.437 4.609 -19.138 1.00 95.88 219 PHE A C 1
ATOM 1705 O O . PHE A 1 219 ? 17.696 4.324 -20.073 1.00 95.88 219 PHE A O 1
ATOM 1712 N N . VAL A 1 220 ? 18.632 5.873 -18.742 1.00 93.25 220 VAL A N 1
ATOM 1713 C CA . VAL A 1 220 ? 17.839 7.018 -19.251 1.00 93.25 220 VAL A CA 1
ATOM 1714 C C . VAL A 1 220 ? 18.146 7.385 -20.708 1.00 93.25 220 VAL A C 1
ATOM 1716 O O . VAL A 1 220 ? 17.234 7.722 -21.454 1.00 93.25 220 VAL A O 1
ATOM 1719 N N . GLU A 1 221 ? 19.432 7.401 -21.060 1.00 87.31 221 GLU A N 1
ATOM 1720 C CA . GLU A 1 221 ? 20.012 7.681 -22.383 1.00 87.31 221 GLU A CA 1
ATOM 1721 C C . GLU A 1 221 ? 21.511 7.324 -22.328 1.00 87.31 221 GLU A C 1
ATOM 1723 O O . GLU A 1 221 ? 22.074 7.140 -21.237 1.00 87.31 221 GLU A O 1
ATOM 1728 N N . GLN A 1 222 ? 22.197 7.242 -23.471 1.00 79.88 222 GLN A N 1
ATOM 1729 C CA . GLN A 1 222 ? 23.626 6.918 -23.485 1.00 79.88 222 GLN A CA 1
ATOM 1730 C C . GLN A 1 222 ? 24.457 7.938 -22.677 1.00 79.88 222 GLN A C 1
ATOM 1732 O O . GLN A 1 222 ? 24.412 9.152 -22.889 1.00 79.88 222 GLN A O 1
ATOM 1737 N N . GLY A 1 223 ? 25.241 7.432 -21.720 1.00 79.38 223 GLY A N 1
ATOM 1738 C CA . GLY A 1 223 ? 26.046 8.258 -20.813 1.00 79.38 223 GLY A CA 1
ATOM 1739 C C . GLY A 1 223 ? 25.279 8.898 -19.645 1.00 79.38 223 GLY A C 1
ATOM 1740 O O . GLY A 1 223 ? 25.856 9.728 -18.941 1.00 79.38 223 GLY A O 1
ATOM 1741 N N . LYS A 1 224 ? 24.012 8.529 -19.410 1.00 87.06 224 LYS A N 1
ATOM 1742 C CA . LYS A 1 224 ? 23.300 8.760 -18.137 1.00 87.06 224 LYS A CA 1
ATOM 1743 C C . LYS A 1 224 ? 23.268 7.485 -17.284 1.00 87.06 224 LYS A C 1
ATOM 1745 O O . LYS A 1 224 ? 23.696 6.415 -17.712 1.00 87.06 224 LYS A O 1
ATOM 1750 N N . GLY A 1 225 ? 22.809 7.629 -16.042 1.00 91.25 225 GLY A N 1
ATOM 1751 C CA . GLY A 1 225 ? 22.759 6.541 -15.066 1.00 91.25 225 GLY A CA 1
ATOM 1752 C C . GLY A 1 225 ? 21.652 5.512 -15.315 1.00 91.25 225 GLY A C 1
ATOM 1753 O O . GLY A 1 225 ? 20.731 5.722 -16.109 1.00 91.25 225 GLY A O 1
ATOM 1754 N N . CYS A 1 226 ? 21.749 4.414 -14.569 1.00 94.75 226 CYS A N 1
ATOM 1755 C CA . CYS A 1 226 ? 20.691 3.422 -14.413 1.00 94.75 226 CYS A CA 1
ATOM 1756 C C . CYS A 1 226 ? 19.551 4.000 -13.561 1.00 94.75 226 CYS A C 1
ATOM 1758 O O . CYS A 1 226 ? 19.827 4.660 -12.558 1.00 94.75 226 CYS A O 1
ATOM 1760 N N . PHE A 1 227 ? 18.297 3.725 -13.927 1.00 96.31 227 PHE A N 1
ATOM 1761 C CA . PHE A 1 227 ? 17.101 4.115 -13.170 1.00 96.31 227 PHE A CA 1
ATOM 1762 C C . PHE A 1 227 ? 16.235 2.932 -12.715 1.00 96.31 227 PHE A C 1
ATOM 1764 O O . PHE A 1 227 ? 15.400 3.117 -11.839 1.00 96.31 227 PHE A O 1
ATOM 1771 N N . ALA A 1 228 ? 16.442 1.723 -13.244 1.00 97.62 228 ALA A N 1
ATOM 1772 C CA . ALA A 1 228 ? 15.791 0.521 -12.724 1.00 97.62 228 ALA A CA 1
ATOM 1773 C C . ALA A 1 228 ? 16.706 -0.703 -12.848 1.00 97.62 228 ALA A C 1
ATOM 1775 O O . ALA A 1 228 ? 17.340 -0.888 -13.885 1.00 97.62 228 ALA A O 1
ATOM 1776 N N . MET A 1 229 ? 16.779 -1.532 -11.806 1.00 95.56 229 MET A N 1
ATOM 1777 C CA . MET A 1 229 ? 17.618 -2.738 -11.761 1.00 95.56 229 MET A CA 1
ATOM 1778 C C . MET A 1 229 ? 16.784 -3.946 -11.345 1.00 95.56 229 MET A C 1
ATOM 1780 O O . MET A 1 229 ? 16.196 -3.940 -10.264 1.00 95.56 229 MET A O 1
ATOM 1784 N N . PHE A 1 230 ? 16.710 -4.973 -12.189 1.00 94.69 230 PHE A N 1
ATOM 1785 C CA . PHE A 1 230 ? 16.023 -6.221 -11.852 1.00 94.69 230 PHE A CA 1
ATOM 1786 C C . PHE A 1 230 ? 16.844 -7.028 -10.831 1.00 94.69 230 PHE A C 1
ATOM 1788 O O . PHE A 1 230 ? 18.075 -6.979 -10.847 1.00 94.69 230 PHE A O 1
ATOM 1795 N N . SER A 1 231 ? 16.195 -7.758 -9.923 1.00 90.31 231 SER A N 1
ATOM 1796 C CA . SER A 1 231 ? 16.888 -8.577 -8.920 1.00 90.31 231 SER A CA 1
ATOM 1797 C C . SER A 1 231 ? 16.037 -9.739 -8.411 1.00 90.31 231 SER A C 1
ATOM 1799 O O . SER A 1 231 ? 14.842 -9.586 -8.153 1.00 90.31 231 SER A O 1
ATOM 1801 N N . GLU A 1 232 ? 16.685 -10.889 -8.228 1.00 81.31 232 GLU A N 1
ATOM 1802 C CA . GLU A 1 232 ? 16.065 -12.197 -7.954 1.00 81.31 232 GLU A CA 1
ATOM 1803 C C . GLU A 1 232 ? 16.452 -12.758 -6.567 1.00 81.31 232 GLU A C 1
ATOM 1805 O O . GLU A 1 232 ? 15.929 -13.779 -6.132 1.00 81.31 232 GLU A O 1
ATOM 1810 N N . HIS A 1 233 ? 17.376 -12.088 -5.862 1.00 60.94 233 HIS A N 1
ATOM 1811 C CA . HIS A 1 233 ? 18.129 -12.653 -4.732 1.00 60.94 233 HIS A CA 1
ATOM 1812 C C . HIS A 1 233 ? 18.144 -11.746 -3.489 1.00 60.94 233 HIS A C 1
ATOM 1814 O O . HIS A 1 233 ? 19.203 -11.440 -2.938 1.00 60.94 233 HIS A O 1
ATOM 1820 N N . HIS A 1 234 ? 16.986 -11.264 -3.018 1.00 53.44 234 HIS A N 1
ATOM 1821 C CA . HIS A 1 234 ? 16.974 -10.496 -1.758 1.00 53.44 234 HIS A CA 1
ATOM 1822 C C . HIS A 1 234 ? 16.987 -11.389 -0.501 1.00 53.44 234 HIS A C 1
ATOM 1824 O O . HIS A 1 234 ? 17.565 -10.982 0.517 1.00 53.44 234 HIS A O 1
ATOM 1830 N N . ARG A 1 235 ? 16.384 -12.593 -0.567 1.00 49.44 235 ARG A N 1
ATOM 1831 C CA . ARG A 1 235 ? 16.129 -13.477 0.597 1.00 49.44 235 ARG A CA 1
ATOM 1832 C C . ARG A 1 235 ? 16.163 -14.997 0.330 1.00 49.44 235 ARG A C 1
ATOM 1834 O O . ARG A 1 235 ? 15.635 -15.740 1.148 1.00 49.44 235 ARG A O 1
ATOM 1841 N N . ASP A 1 236 ? 16.706 -15.452 -0.801 1.00 47.09 236 ASP A N 1
ATOM 1842 C CA . ASP A 1 236 ? 16.689 -16.872 -1.228 1.00 47.09 236 ASP A CA 1
ATOM 1843 C C . ASP A 1 236 ? 15.279 -17.505 -1.332 1.00 47.09 236 ASP A C 1
ATOM 1845 O O . ASP A 1 236 ? 15.123 -18.717 -1.440 1.00 47.09 236 ASP A O 1
ATOM 1849 N N . ASP A 1 237 ? 14.236 -16.670 -1.372 1.00 57.47 237 ASP A N 1
ATOM 1850 C CA . ASP A 1 237 ? 12.819 -17.047 -1.430 1.00 57.47 237 ASP A CA 1
ATOM 1851 C C . ASP A 1 237 ? 12.227 -16.986 -2.852 1.00 57.47 237 ASP A C 1
ATOM 1853 O O . ASP A 1 237 ? 11.012 -17.070 -3.035 1.00 57.47 237 ASP A O 1
ATOM 1857 N N . GLY A 1 238 ? 13.082 -16.814 -3.867 1.00 65.25 238 GLY A N 1
ATOM 1858 C CA . GLY A 1 238 ? 12.705 -16.760 -5.283 1.00 65.25 238 GLY A CA 1
ATOM 1859 C C . GLY A 1 238 ? 11.893 -15.526 -5.697 1.00 65.25 238 GLY A C 1
ATOM 1860 O O . GLY A 1 238 ? 11.331 -15.511 -6.796 1.00 65.25 238 GLY A O 1
ATOM 1861 N N . ARG A 1 239 ? 11.787 -14.492 -4.848 1.00 77.62 239 ARG A N 1
ATOM 1862 C CA . ARG A 1 239 ? 11.010 -13.287 -5.170 1.00 77.62 239 ARG A CA 1
ATOM 1863 C C . ARG A 1 239 ? 11.703 -12.409 -6.207 1.00 77.62 239 ARG A C 1
ATOM 1865 O O . ARG A 1 239 ? 12.799 -11.894 -5.994 1.00 77.62 239 ARG A O 1
ATOM 1872 N N . LEU A 1 240 ? 10.988 -12.154 -7.298 1.00 89.94 240 LEU A N 1
ATOM 1873 C CA . LEU A 1 240 ? 11.414 -11.252 -8.363 1.00 89.94 240 LEU A CA 1
ATOM 1874 C C . LEU A 1 240 ? 11.090 -9.803 -7.997 1.00 89.94 240 LEU A C 1
ATOM 1876 O O . LEU A 1 240 ? 9.955 -9.466 -7.645 1.00 89.94 240 LEU A O 1
ATOM 1880 N N . SER A 1 241 ? 12.087 -8.934 -8.112 1.00 92.88 241 SER A N 1
ATOM 1881 C CA . SER A 1 241 ? 11.989 -7.537 -7.709 1.00 92.88 241 SER A CA 1
ATOM 1882 C C . SER A 1 241 ? 12.601 -6.581 -8.727 1.00 92.88 241 SER A C 1
ATOM 1884 O O . SER A 1 241 ? 13.473 -6.950 -9.514 1.00 92.88 241 SER A O 1
ATOM 1886 N N . LEU A 1 242 ? 12.147 -5.331 -8.693 1.00 95.75 242 LEU A N 1
ATOM 1887 C CA . LEU A 1 242 ? 12.728 -4.226 -9.448 1.00 95.75 242 LEU A CA 1
ATOM 1888 C C . LEU A 1 242 ? 13.110 -3.119 -8.475 1.00 95.75 242 LEU A C 1
ATOM 1890 O O . LEU A 1 242 ? 12.291 -2.688 -7.666 1.00 95.75 242 LEU A O 1
ATOM 1894 N N . TRP A 1 243 ? 14.367 -2.697 -8.506 1.00 96.31 243 TRP A N 1
ATOM 1895 C CA . TRP A 1 243 ? 14.885 -1.664 -7.617 1.00 96.31 243 TRP A CA 1
ATOM 1896 C C . TRP A 1 243 ? 14.949 -0.347 -8.378 1.00 96.31 243 TRP A C 1
ATOM 1898 O O . TRP A 1 243 ? 15.490 -0.308 -9.485 1.00 96.31 243 TRP A O 1
ATOM 1908 N N . VAL A 1 244 ? 14.419 0.722 -7.787 1.00 97.62 244 VAL A N 1
ATOM 1909 C CA . VAL A 1 244 ? 14.346 2.057 -8.400 1.00 97.62 244 VAL A CA 1
ATOM 1910 C C . VAL A 1 244 ? 14.726 3.146 -7.386 1.00 97.62 244 VAL A C 1
ATOM 1912 O O . VAL A 1 244 ? 14.437 2.986 -6.198 1.00 97.62 244 VAL A O 1
ATOM 1915 N N . PRO A 1 245 ? 15.362 4.256 -7.799 1.00 96.31 245 PRO A N 1
ATOM 1916 C CA . PRO A 1 245 ? 15.525 5.433 -6.960 1.00 96.31 245 PRO A CA 1
ATOM 1917 C C . PRO A 1 245 ? 14.165 6.106 -6.753 1.00 96.31 245 PRO A C 1
ATOM 1919 O O . PRO A 1 245 ? 13.365 6.203 -7.684 1.00 96.31 245 PRO A O 1
ATOM 1922 N N . VAL A 1 246 ? 13.930 6.614 -5.548 1.00 89.44 246 VAL A N 1
ATOM 1923 C CA . VAL A 1 246 ? 12.754 7.434 -5.222 1.00 89.44 246 VAL A CA 1
ATOM 1924 C C . VAL A 1 246 ? 13.191 8.807 -4.722 1.00 89.44 246 VAL A C 1
ATOM 1926 O O . VAL A 1 246 ? 14.374 9.033 -4.472 1.00 89.44 246 VAL A O 1
ATOM 1929 N N . ALA A 1 247 ? 12.248 9.744 -4.624 1.00 82.00 247 ALA A N 1
ATOM 1930 C CA . ALA A 1 247 ? 12.522 11.074 -4.092 1.00 82.00 247 ALA A CA 1
ATOM 1931 C C . ALA A 1 247 ? 13.006 11.009 -2.631 1.00 82.00 247 ALA A C 1
ATOM 1933 O O . ALA A 1 247 ? 12.620 10.113 -1.871 1.00 82.00 247 ALA A O 1
ATOM 1934 N N . ASP A 1 248 ? 13.832 11.978 -2.235 1.00 81.31 248 ASP A N 1
ATOM 1935 C CA . ASP A 1 248 ? 14.413 12.039 -0.894 1.00 81.31 248 ASP A CA 1
ATOM 1936 C C . ASP A 1 248 ? 13.316 12.028 0.187 1.00 81.31 248 ASP A C 1
ATOM 1938 O O . ASP A 1 248 ? 12.286 12.692 0.075 1.00 81.31 248 ASP A O 1
ATOM 1942 N N . GLY A 1 249 ? 13.511 11.211 1.226 1.00 75.56 249 GLY A N 1
ATOM 1943 C CA . GLY A 1 249 ? 12.529 10.997 2.296 1.00 75.56 249 GLY A CA 1
ATOM 1944 C C . GLY A 1 249 ? 11.337 10.091 1.943 1.00 75.56 249 GLY A C 1
ATOM 1945 O O . GLY A 1 249 ? 10.668 9.614 2.857 1.00 75.56 249 GLY A O 1
ATOM 1946 N N . LEU A 1 250 ? 11.084 9.773 0.666 1.00 74.06 250 LEU A N 1
ATOM 1947 C CA . LEU A 1 250 ? 9.933 8.949 0.269 1.00 74.06 250 LEU A CA 1
ATOM 1948 C C . LEU A 1 250 ? 10.146 7.445 0.524 1.00 74.06 250 LEU A C 1
ATOM 1950 O O . LEU A 1 250 ? 9.196 6.735 0.845 1.00 74.06 250 LEU A O 1
ATOM 1954 N N . GLN A 1 251 ? 11.388 6.962 0.432 1.00 87.25 251 GLN A N 1
ATOM 1955 C CA . GLN A 1 251 ? 11.751 5.556 0.656 1.00 87.25 251 GLN A CA 1
ATOM 1956 C C . GLN A 1 251 ? 11.228 4.972 1.989 1.00 87.25 251 GLN A C 1
ATOM 1958 O O . GLN A 1 251 ? 10.535 3.953 1.930 1.00 87.25 251 GLN A O 1
ATOM 1963 N N . PRO A 1 252 ? 11.508 5.557 3.178 1.00 65.62 252 PRO A N 1
ATOM 1964 C CA . PRO A 1 252 ? 10.995 5.017 4.436 1.00 65.62 252 PRO A CA 1
ATOM 1965 C C . PRO A 1 252 ? 9.466 5.037 4.489 1.00 65.62 252 PRO A C 1
ATOM 1967 O O . PRO A 1 252 ? 8.879 4.055 4.927 1.00 65.62 252 PRO A O 1
ATOM 1970 N N . LEU A 1 253 ? 8.826 6.092 3.972 1.00 64.19 253 LEU A N 1
ATOM 1971 C CA . LEU A 1 253 ? 7.366 6.225 3.955 1.00 64.19 253 LEU A CA 1
ATOM 1972 C C . LEU A 1 253 ? 6.697 5.148 3.090 1.00 64.19 253 LEU A C 1
ATOM 1974 O O . LEU A 1 253 ? 5.689 4.584 3.494 1.00 64.19 253 LEU A O 1
ATOM 1978 N N . MET A 1 254 ? 7.264 4.811 1.927 1.00 79.75 254 MET A N 1
ATOM 1979 C CA . MET A 1 254 ? 6.742 3.729 1.079 1.00 79.75 254 MET A CA 1
ATOM 1980 C C . MET A 1 254 ? 6.833 2.364 1.771 1.00 79.75 254 MET A C 1
ATOM 1982 O O . MET A 1 254 ? 5.891 1.578 1.713 1.00 79.75 254 MET A O 1
ATOM 1986 N N . ILE A 1 255 ? 7.953 2.088 2.443 1.00 79.75 255 ILE A N 1
ATOM 1987 C CA . ILE A 1 255 ? 8.185 0.821 3.154 1.00 79.75 255 ILE A CA 1
ATOM 1988 C C . ILE A 1 255 ? 7.337 0.742 4.440 1.00 79.75 255 ILE A C 1
ATOM 1990 O O . ILE A 1 255 ? 6.904 -0.341 4.833 1.00 79.75 255 ILE A O 1
ATOM 1994 N N . GLU A 1 256 ? 7.059 1.875 5.088 1.00 71.25 256 GLU A N 1
ATOM 1995 C CA . GLU A 1 256 ? 6.162 1.962 6.247 1.00 71.25 256 GLU A CA 1
ATOM 1996 C C . GLU A 1 256 ? 4.675 1.857 5.862 1.00 71.25 256 GLU A C 1
ATOM 1998 O O . GLU A 1 256 ? 3.917 1.224 6.586 1.00 71.25 256 GLU A O 1
ATOM 2003 N N . GLU A 1 257 ? 4.257 2.389 4.711 1.00 61.75 257 GLU A N 1
ATOM 2004 C CA . GLU A 1 257 ? 2.863 2.321 4.237 1.00 61.75 257 GLU A CA 1
ATOM 2005 C C . GLU A 1 257 ? 2.522 0.979 3.555 1.00 61.75 257 GLU A C 1
ATOM 2007 O O . GLU A 1 257 ? 1.359 0.579 3.494 1.00 61.75 257 GLU A O 1
ATOM 2012 N N . SER A 1 258 ? 3.498 0.279 2.964 1.00 68.62 258 SER A N 1
ATOM 2013 C CA . SER A 1 258 ? 3.243 -0.913 2.134 1.00 68.62 258 SER A CA 1
ATOM 2014 C C . SER A 1 258 ? 4.434 -1.894 2.119 1.00 68.62 258 SER A C 1
ATOM 2016 O O . SER A 1 258 ? 5.146 -2.000 1.114 1.00 68.62 258 SER A O 1
ATOM 2018 N N . PRO A 1 259 ? 4.638 -2.674 3.199 1.00 78.31 259 PRO A N 1
ATOM 2019 C CA . PRO A 1 259 ? 5.815 -3.537 3.379 1.00 78.31 259 PRO A CA 1
ATOM 2020 C C . PRO A 1 259 ? 5.763 -4.781 2.491 1.00 78.31 259 PRO A C 1
ATOM 2022 O O . PRO A 1 259 ? 6.787 -5.368 2.150 1.00 78.31 259 PRO A O 1
ATOM 2025 N N . ASP A 1 260 ? 4.546 -5.176 2.120 1.00 74.38 260 ASP A N 1
ATOM 2026 C CA . ASP A 1 260 ? 4.258 -6.326 1.274 1.00 74.38 260 ASP A CA 1
ATOM 2027 C C . ASP A 1 260 ? 4.594 -6.028 -0.196 1.00 74.38 260 ASP A C 1
ATOM 2029 O O . ASP A 1 260 ? 4.631 -6.940 -1.012 1.00 74.38 260 ASP A O 1
ATOM 2033 N N . ILE A 1 261 ? 4.858 -4.759 -0.538 1.00 80.19 261 ILE A N 1
ATOM 2034 C CA . ILE A 1 261 ? 5.257 -4.309 -1.878 1.00 80.19 261 ILE A CA 1
ATOM 2035 C C . ILE A 1 261 ? 6.701 -3.791 -1.869 1.00 80.19 261 ILE A C 1
ATOM 2037 O O . ILE A 1 261 ? 7.453 -4.085 -2.799 1.00 80.19 261 ILE A O 1
ATOM 2041 N N . TYR A 1 262 ? 7.091 -3.031 -0.839 1.00 87.44 262 TYR A N 1
ATOM 2042 C CA . TYR A 1 262 ? 8.344 -2.276 -0.807 1.00 87.44 262 TYR A CA 1
ATOM 2043 C C . TYR A 1 262 ? 9.301 -2.728 0.299 1.00 87.44 262 TYR A C 1
ATOM 2045 O O . TYR A 1 262 ? 8.904 -2.976 1.435 1.00 87.44 262 TYR A O 1
ATOM 2053 N N . PHE A 1 263 ? 10.597 -2.757 -0.009 1.00 87.69 263 PHE A N 1
ATOM 2054 C CA . PHE A 1 263 ? 11.651 -3.108 0.945 1.00 87.69 263 PHE A CA 1
ATOM 2055 C C . PHE A 1 263 ? 12.943 -2.311 0.714 1.00 87.69 263 PHE A C 1
ATOM 2057 O O . PHE A 1 263 ? 13.133 -1.692 -0.333 1.00 87.69 263 PHE A O 1
ATOM 2064 N N . TYR A 1 264 ? 13.862 -2.360 1.685 1.00 90.81 264 TYR A N 1
ATOM 2065 C CA . TYR A 1 264 ? 15.212 -1.802 1.559 1.00 90.81 264 TYR A CA 1
ATOM 2066 C C . TYR A 1 264 ? 16.120 -2.752 0.749 1.00 90.81 264 TYR A C 1
ATOM 2068 O O . TYR A 1 264 ? 16.471 -3.830 1.246 1.00 90.81 264 TYR A O 1
ATOM 2076 N N . PRO A 1 265 ? 16.522 -2.403 -0.487 1.00 90.50 265 PRO A N 1
ATOM 2077 C CA . PRO A 1 265 ? 17.413 -3.231 -1.288 1.00 90.50 265 PRO A CA 1
ATOM 2078 C C . PRO A 1 265 ? 18.833 -3.210 -0.710 1.00 90.50 265 PRO A C 1
ATOM 2080 O O . PRO A 1 265 ? 19.288 -2.200 -0.165 1.00 90.50 265 PRO A O 1
ATOM 2083 N N . ARG A 1 266 ? 19.560 -4.328 -0.837 1.00 83.94 266 ARG A N 1
ATOM 2084 C CA . ARG A 1 266 ? 20.969 -4.384 -0.414 1.00 83.94 266 ARG A CA 1
ATOM 2085 C C . ARG A 1 266 ? 21.802 -3.427 -1.279 1.00 83.94 266 ARG A C 1
ATOM 2087 O O . ARG A 1 266 ? 21.475 -3.196 -2.442 1.00 83.94 266 ARG A O 1
ATOM 2094 N N . TYR A 1 267 ? 22.882 -2.890 -0.711 1.00 83.31 267 TYR A N 1
ATOM 2095 C CA . TYR A 1 267 ? 23.861 -1.992 -1.352 1.00 83.31 267 TYR A CA 1
ATOM 2096 C C . TYR A 1 267 ? 23.332 -0.602 -1.749 1.00 83.31 267 TYR A C 1
ATOM 2098 O O . TYR A 1 267 ? 23.873 0.400 -1.293 1.00 83.31 267 TYR A O 1
ATOM 2106 N N . VAL A 1 268 ? 22.263 -0.514 -2.546 1.00 89.69 268 VAL A N 1
ATOM 2107 C CA . VAL A 1 268 ? 21.716 0.767 -3.036 1.00 89.69 268 VAL A CA 1
ATOM 2108 C C . VAL A 1 268 ? 20.635 1.375 -2.140 1.00 89.69 268 VAL A C 1
ATOM 2110 O O . VAL A 1 268 ? 20.311 2.551 -2.297 1.00 89.69 268 VAL A O 1
ATOM 2113 N N . GLY A 1 269 ? 20.114 0.627 -1.159 1.00 86.69 269 GLY A N 1
ATOM 2114 C CA . GLY A 1 269 ? 19.086 1.116 -0.235 1.00 86.69 269 GLY A CA 1
ATOM 2115 C C . GLY A 1 269 ? 19.514 2.367 0.535 1.00 86.69 269 GLY A C 1
ATOM 2116 O O . GLY A 1 269 ? 18.769 3.338 0.576 1.00 86.69 269 GLY A O 1
ATOM 2117 N N . ALA A 1 270 ? 20.746 2.413 1.048 1.00 87.31 270 ALA A N 1
ATOM 2118 C CA . ALA A 1 270 ? 21.272 3.604 1.726 1.00 87.31 270 ALA A CA 1
ATOM 2119 C C . ALA A 1 270 ? 21.390 4.842 0.806 1.00 87.31 270 ALA A C 1
ATOM 2121 O O . ALA A 1 270 ? 21.474 5.962 1.295 1.00 87.31 270 ALA A O 1
ATOM 2122 N N . GLY A 1 271 ? 21.374 4.650 -0.520 1.00 86.56 271 GLY A N 1
ATOM 2123 C CA . GLY A 1 271 ? 21.401 5.710 -1.532 1.00 86.56 271 GLY A CA 1
ATOM 2124 C C . GLY A 1 271 ? 20.021 6.123 -2.062 1.00 86.56 271 GLY A C 1
ATOM 2125 O O . GLY A 1 271 ? 19.950 6.634 -3.179 1.00 86.56 271 GLY A O 1
ATOM 2126 N N . GLY A 1 272 ? 18.935 5.853 -1.326 1.00 89.06 272 GLY A N 1
ATOM 2127 C CA . GLY A 1 272 ? 17.572 6.275 -1.689 1.00 89.06 272 GLY A CA 1
ATOM 2128 C C 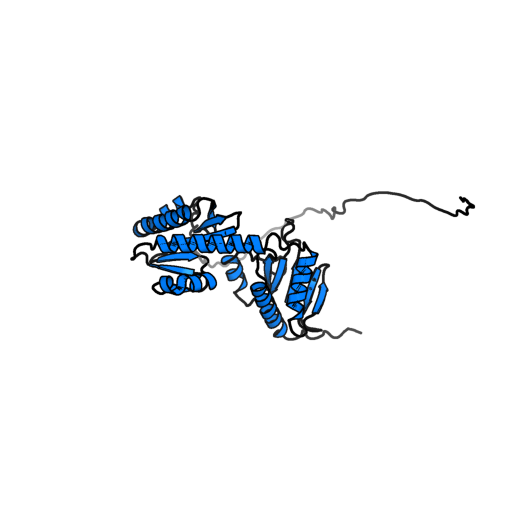. GLY A 1 272 ? 16.851 5.380 -2.707 1.00 89.06 272 GLY A C 1
ATOM 2129 O O . GLY A 1 272 ? 15.894 5.820 -3.341 1.00 89.06 272 GLY A O 1
ATOM 2130 N N . TRP A 1 273 ? 17.292 4.131 -2.893 1.00 96.44 273 TRP A N 1
ATOM 2131 C CA . TRP A 1 273 ? 16.614 3.166 -3.770 1.00 96.44 273 TRP A CA 1
ATOM 2132 C C . TRP A 1 273 ? 15.630 2.291 -2.994 1.00 96.44 273 TRP A C 1
ATOM 2134 O O . TRP A 1 273 ? 15.976 1.754 -1.945 1.00 96.44 273 TRP A O 1
ATOM 2144 N N . VAL A 1 274 ? 14.427 2.086 -3.522 1.00 94.50 274 VAL A N 1
ATOM 2145 C CA . VAL A 1 274 ? 13.440 1.137 -2.988 1.00 94.50 274 VAL A CA 1
ATOM 2146 C C . VAL A 1 274 ? 13.421 -0.130 -3.842 1.00 94.50 274 VAL A C 1
ATOM 2148 O O . VAL A 1 274 ? 13.543 -0.062 -5.065 1.00 94.50 274 VAL A O 1
ATOM 2151 N N . GLY A 1 275 ? 13.287 -1.293 -3.207 1.00 94.94 275 GLY A N 1
ATOM 2152 C CA . GLY A 1 275 ? 13.012 -2.553 -3.888 1.00 94.94 275 GLY A CA 1
ATOM 2153 C C . GLY A 1 275 ? 11.508 -2.783 -3.968 1.00 94.94 275 GLY A C 1
ATOM 2154 O O . GLY A 1 275 ? 10.822 -2.628 -2.961 1.00 94.94 275 GLY A O 1
ATOM 2155 N N . ILE A 1 276 ? 11.001 -3.133 -5.150 1.00 94.06 276 ILE A N 1
ATOM 2156 C CA . ILE A 1 276 ? 9.578 -3.359 -5.426 1.00 94.06 276 ILE A CA 1
ATOM 2157 C C . ILE A 1 276 ? 9.364 -4.836 -5.767 1.00 94.06 276 ILE A C 1
ATOM 2159 O O . ILE A 1 276 ? 10.014 -5.345 -6.681 1.00 94.06 276 ILE A O 1
ATOM 2163 N N . LEU A 1 277 ? 8.443 -5.517 -5.085 1.00 90.12 277 LEU A N 1
ATOM 2164 C CA . LEU A 1 277 ? 8.037 -6.890 -5.402 1.00 90.12 277 LEU A CA 1
ATOM 2165 C C . LEU A 1 277 ? 7.100 -6.919 -6.624 1.00 90.12 277 LEU A C 1
ATOM 2167 O O . LEU A 1 277 ? 6.011 -6.338 -6.622 1.00 90.12 277 LEU A O 1
ATOM 2171 N N . LEU A 1 278 ? 7.541 -7.575 -7.702 1.00 90.12 278 LEU A N 1
ATOM 2172 C CA . LEU A 1 278 ? 6.917 -7.478 -9.032 1.00 90.12 278 LEU A CA 1
ATOM 2173 C C . LEU A 1 278 ? 5.596 -8.248 -9.165 1.00 90.12 278 LEU A C 1
ATOM 2175 O O . LEU A 1 278 ? 4.785 -7.969 -10.053 1.00 90.12 278 LEU A O 1
ATOM 2179 N N . ASP A 1 279 ? 5.356 -9.215 -8.294 1.00 82.38 279 ASP A N 1
ATOM 2180 C CA . ASP A 1 279 ? 4.087 -9.916 -8.121 1.00 82.38 279 ASP A CA 1
ATOM 2181 C C . ASP A 1 279 ? 3.045 -9.069 -7.366 1.00 82.38 279 ASP A C 1
ATOM 2183 O O . ASP A 1 279 ? 1.854 -9.219 -7.623 1.00 82.38 279 ASP A O 1
ATOM 2187 N N . GLN A 1 280 ? 3.472 -8.111 -6.535 1.00 81.56 280 GLN A N 1
ATOM 2188 C CA . GLN A 1 280 ? 2.590 -7.363 -5.625 1.00 81.56 280 GLN A CA 1
ATOM 2189 C C . GLN A 1 280 ? 2.141 -5.975 -6.134 1.00 81.56 280 GLN A C 1
ATOM 2191 O O . GLN A 1 280 ? 1.149 -5.435 -5.642 1.00 81.56 280 GLN A O 1
ATOM 2196 N N . ILE A 1 281 ? 2.812 -5.404 -7.148 1.00 80.00 281 ILE A N 1
ATOM 2197 C CA . ILE A 1 281 ? 2.527 -4.057 -7.698 1.00 80.00 281 ILE A CA 1
ATOM 2198 C C . ILE A 1 281 ? 1.773 -4.084 -9.041 1.00 80.00 281 ILE A C 1
ATOM 2200 O O . ILE A 1 281 ? 2.135 -4.853 -9.928 1.00 80.00 281 ILE A O 1
ATOM 2204 N N . ALA A 1 282 ? 0.740 -3.257 -9.231 1.00 78.38 282 ALA A N 1
ATOM 2205 C CA . ALA A 1 282 ? 0.008 -3.113 -10.503 1.00 78.38 282 ALA A CA 1
ATOM 2206 C C . ALA A 1 282 ? 0.852 -2.451 -11.624 1.00 78.38 282 ALA A C 1
ATOM 2208 O O . ALA A 1 282 ? 1.914 -1.898 -11.347 1.00 78.38 282 ALA A O 1
ATOM 2209 N N . ASP A 1 283 ? 0.448 -2.585 -12.893 1.00 80.75 283 ASP A N 1
ATOM 2210 C CA . ASP A 1 283 ? 1.251 -2.135 -14.052 1.00 80.75 283 ASP A CA 1
ATOM 2211 C C . ASP A 1 283 ? 1.315 -0.600 -14.151 1.00 80.75 283 ASP A C 1
ATOM 2213 O O . ASP A 1 283 ? 2.390 -0.053 -14.372 1.00 80.75 283 ASP A O 1
ATOM 2217 N N . ASP A 1 284 ? 0.207 0.083 -13.873 1.00 70.19 284 ASP A N 1
ATOM 2218 C CA . ASP A 1 284 ? 0.065 1.542 -13.750 1.00 70.19 284 ASP A CA 1
ATOM 2219 C C . ASP A 1 284 ? 0.919 2.134 -12.610 1.00 70.19 284 ASP A C 1
ATOM 2221 O O . ASP A 1 284 ? 1.623 3.136 -12.777 1.00 70.19 284 ASP A O 1
ATOM 2225 N N . ALA A 1 285 ? 0.918 1.476 -11.449 1.00 75.88 285 ALA A N 1
ATOM 2226 C CA . ALA A 1 285 ? 1.743 1.854 -10.306 1.00 75.88 285 ALA A CA 1
ATOM 2227 C C . ALA A 1 285 ? 3.241 1.615 -10.578 1.00 75.88 285 ALA A C 1
ATOM 2229 O O . ALA A 1 285 ? 4.082 2.438 -10.211 1.00 75.88 285 ALA A O 1
ATOM 2230 N N . LEU A 1 286 ? 3.585 0.515 -11.257 1.00 87.44 286 LEU A N 1
ATOM 2231 C CA . LEU A 1 286 ? 4.958 0.210 -11.665 1.00 87.44 286 LEU A CA 1
ATOM 2232 C C . LEU A 1 286 ? 5.468 1.195 -12.729 1.00 87.44 286 LEU A C 1
ATOM 2234 O O . LEU A 1 286 ? 6.602 1.663 -12.636 1.00 87.44 286 LEU A O 1
ATOM 2238 N N . GLU A 1 287 ? 4.628 1.552 -13.702 1.00 84.94 287 GLU A N 1
ATOM 2239 C CA . GLU A 1 287 ? 4.915 2.584 -14.698 1.00 84.94 287 GLU A CA 1
ATOM 2240 C C . GLU A 1 287 ? 5.153 3.949 -14.047 1.00 84.94 287 GLU A C 1
ATOM 2242 O O . GLU A 1 287 ? 6.133 4.620 -14.374 1.00 84.94 287 GLU A O 1
ATOM 2247 N N . SER A 1 288 ? 4.311 4.337 -13.086 1.00 79.62 288 SER A N 1
ATOM 2248 C CA . SER A 1 288 ? 4.461 5.593 -12.341 1.00 79.62 288 SER A CA 1
ATOM 2249 C C . SER A 1 288 ? 5.822 5.677 -11.639 1.00 79.62 288 SER A C 1
ATOM 2251 O O . SER A 1 288 ? 6.529 6.681 -11.770 1.00 79.62 288 SER A O 1
ATOM 2253 N N . HIS A 1 289 ? 6.243 4.594 -10.975 1.00 90.56 289 HIS A N 1
ATOM 2254 C CA . HIS A 1 289 ? 7.565 4.510 -10.345 1.00 90.56 289 HIS A CA 1
ATOM 2255 C C . HIS A 1 289 ? 8.702 4.577 -11.364 1.00 90.56 289 HIS A C 1
ATOM 2257 O O . HIS A 1 289 ? 9.687 5.271 -11.128 1.00 90.56 289 HIS A O 1
ATOM 2263 N N . LEU A 1 290 ? 8.571 3.909 -12.514 1.00 94.19 290 LEU A N 1
ATOM 2264 C CA . LEU A 1 290 ? 9.585 3.930 -13.572 1.00 94.19 290 LEU A CA 1
ATOM 2265 C C . LEU A 1 290 ? 9.715 5.305 -14.244 1.00 94.19 290 LEU A C 1
ATOM 2267 O O . LEU A 1 290 ? 10.835 5.740 -14.529 1.00 94.19 290 LEU A O 1
ATOM 2271 N N . ARG A 1 291 ? 8.603 6.024 -14.446 1.00 86.88 291 ARG A N 1
ATOM 2272 C CA . ARG A 1 291 ? 8.594 7.405 -14.956 1.00 86.88 291 ARG A CA 1
ATOM 2273 C C . ARG A 1 291 ? 9.330 8.353 -14.008 1.00 86.88 291 ARG A C 1
ATOM 2275 O O . ARG A 1 291 ? 10.205 9.097 -14.460 1.00 86.88 291 ARG A O 1
ATOM 2282 N N . GLU A 1 292 ? 9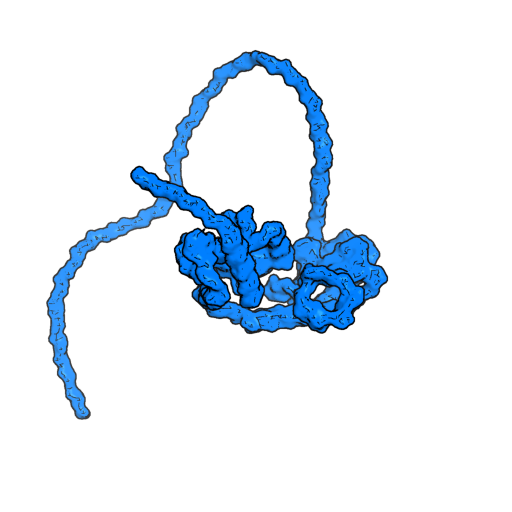.036 8.296 -12.709 1.00 83.50 292 GLU A N 1
ATOM 2283 C CA . GLU A 1 292 ? 9.677 9.168 -11.717 1.00 83.50 292 GLU A CA 1
ATOM 2284 C C . GLU A 1 292 ? 11.149 8.801 -11.485 1.00 83.50 292 GLU A C 1
ATOM 2286 O O . GLU A 1 292 ? 12.016 9.675 -11.509 1.00 83.50 292 GLU A O 1
ATOM 2291 N N . ALA A 1 293 ? 11.470 7.511 -11.383 1.00 94.00 293 ALA A N 1
ATOM 2292 C CA . ALA A 1 293 ? 12.843 7.022 -11.308 1.00 94.00 293 ALA A CA 1
ATOM 2293 C C . ALA A 1 293 ? 13.698 7.510 -12.487 1.00 94.00 293 ALA A C 1
ATOM 2295 O O . ALA A 1 293 ? 14.806 8.029 -12.301 1.00 94.00 293 ALA A O 1
ATOM 2296 N N . ARG A 1 294 ? 13.165 7.410 -13.714 1.00 94.25 294 ARG A N 1
ATOM 2297 C CA . ARG A 1 294 ? 13.815 7.947 -14.914 1.00 94.25 294 ARG A CA 1
ATOM 2298 C C . ARG A 1 294 ? 14.010 9.461 -14.798 1.00 94.25 294 ARG A C 1
ATOM 2300 O O . ARG A 1 294 ? 15.091 9.938 -15.135 1.00 94.25 294 ARG A O 1
ATOM 2307 N N . ARG A 1 295 ? 13.021 10.217 -14.299 1.00 90.06 295 ARG A N 1
ATOM 2308 C CA . ARG A 1 295 ? 13.115 11.677 -14.088 1.00 90.06 295 ARG A CA 1
ATOM 2309 C C . ARG A 1 295 ? 14.225 12.047 -13.096 1.00 90.06 295 ARG A C 1
ATOM 2311 O O . ARG A 1 295 ? 15.037 12.919 -13.403 1.00 90.06 295 ARG A O 1
ATOM 2318 N N . ILE A 1 296 ? 14.315 11.340 -11.967 1.00 89.44 296 ILE A N 1
ATOM 2319 C CA . ILE A 1 296 ? 15.342 11.522 -10.923 1.00 89.44 296 ILE A CA 1
ATOM 2320 C C . ILE A 1 296 ? 16.760 11.284 -11.463 1.00 89.44 296 ILE A C 1
ATOM 2322 O O . ILE A 1 296 ? 17.702 11.972 -11.074 1.00 89.44 296 ILE A O 1
ATOM 2326 N N . ILE A 1 297 ? 16.949 10.312 -12.358 1.00 94.00 297 ILE A N 1
ATOM 2327 C CA . ILE A 1 297 ? 18.268 10.031 -12.948 1.00 94.00 297 ILE A CA 1
ATOM 2328 C C . ILE A 1 297 ? 18.559 10.934 -14.156 1.00 94.00 297 ILE A C 1
ATOM 2330 O O . ILE A 1 297 ? 19.712 11.313 -14.375 1.00 94.00 297 ILE A O 1
ATOM 2334 N N . ALA A 1 298 ? 17.532 11.347 -14.904 1.00 90.88 298 ALA A N 1
ATOM 2335 C CA . ALA A 1 298 ? 17.656 12.306 -15.998 1.00 90.88 298 ALA A CA 1
ATOM 2336 C C . ALA A 1 298 ? 18.134 13.681 -15.506 1.00 90.88 298 ALA A C 1
ATOM 2338 O O . ALA A 1 298 ? 18.988 14.287 -16.155 1.00 90.88 298 ALA A O 1
ATOM 2339 N N . SER A 1 299 ? 17.638 14.153 -14.357 1.00 87.88 299 SER A N 1
ATOM 2340 C CA . SER A 1 299 ? 17.986 15.464 -13.790 1.00 87.88 299 SER A CA 1
ATOM 2341 C C . SER A 1 299 ? 19.410 15.544 -13.221 1.00 87.88 299 SER A C 1
ATOM 2343 O O . SER A 1 299 ? 19.985 16.632 -13.152 1.00 87.88 299 SER A O 1
ATOM 2345 N N . LYS A 1 300 ? 20.034 14.411 -12.865 1.00 85.62 300 LYS A N 1
ATOM 2346 C CA . LYS A 1 300 ? 21.418 14.384 -12.361 1.00 85.62 300 LYS A CA 1
ATOM 2347 C C . LYS A 1 300 ? 22.410 14.835 -13.443 1.00 85.62 300 LYS A C 1
ATOM 2349 O O . LYS A 1 300 ? 22.345 14.401 -14.600 1.00 85.62 300 LYS A O 1
ATOM 2354 N N . ARG A 1 301 ? 23.358 15.708 -13.072 1.00 75.31 301 ARG A N 1
ATOM 2355 C CA . ARG A 1 301 ? 24.450 16.161 -13.959 1.00 75.31 301 ARG A CA 1
ATOM 2356 C C . ARG A 1 301 ? 25.245 14.947 -14.466 1.00 75.31 301 ARG A C 1
ATOM 2358 O O . ARG A 1 301 ? 25.451 13.995 -13.716 1.00 75.31 301 ARG A O 1
ATOM 2365 N N . LYS A 1 302 ? 25.680 14.960 -15.736 1.00 68.25 302 LYS A N 1
ATOM 2366 C CA . LYS A 1 302 ? 26.558 13.894 -16.258 1.00 68.25 302 LYS A CA 1
ATOM 2367 C C . LYS A 1 302 ? 27.878 13.918 -15.465 1.00 68.25 302 LYS A C 1
ATOM 2369 O O . LYS A 1 302 ? 28.401 15.013 -15.251 1.00 68.25 302 LYS A O 1
ATOM 2374 N N . PRO A 1 303 ? 28.421 12.767 -15.024 1.00 59.66 303 PRO A N 1
ATOM 2375 C CA . PRO A 1 303 ? 29.742 12.731 -14.407 1.00 59.66 303 PRO A CA 1
ATOM 2376 C C . PRO A 1 303 ? 30.784 13.278 -15.386 1.00 59.66 303 PRO A C 1
ATOM 2378 O O . PRO A 1 303 ? 30.764 12.921 -16.567 1.00 59.66 303 PRO A O 1
ATOM 2381 N N . ALA A 1 304 ? 31.701 14.118 -14.908 1.00 59.00 304 ALA A N 1
ATOM 2382 C CA . ALA A 1 304 ? 32.836 14.539 -15.719 1.00 59.00 304 ALA A CA 1
ATOM 2383 C C . ALA A 1 304 ? 33.655 13.300 -16.118 1.00 59.00 304 ALA A C 1
ATOM 2385 O O . ALA A 1 304 ? 33.986 12.466 -15.270 1.00 59.00 304 ALA A O 1
ATOM 2386 N N . ARG A 1 305 ? 33.984 13.160 -17.408 1.00 60.00 305 ARG A N 1
ATOM 2387 C CA . ARG A 1 305 ? 34.917 12.118 -17.852 1.00 60.00 305 ARG A CA 1
ATOM 2388 C C . ARG A 1 305 ? 36.277 12.422 -17.224 1.00 60.00 305 ARG A C 1
ATOM 2390 O O . ARG A 1 305 ? 36.855 13.460 -17.534 1.00 60.00 305 ARG A O 1
ATOM 2397 N N . LYS A 1 306 ? 36.808 11.521 -16.388 1.00 53.28 306 LYS A N 1
ATOM 2398 C CA . LYS A 1 306 ? 38.246 11.547 -16.082 1.00 53.28 306 LYS A CA 1
ATOM 2399 C C . LYS A 1 306 ? 39.007 11.446 -17.414 1.00 53.28 306 LYS A C 1
ATOM 2401 O O . LYS A 1 306 ? 38.611 10.613 -18.240 1.00 53.28 306 LYS A O 1
ATOM 2406 N N . PRO A 1 307 ? 40.053 12.260 -17.646 1.00 49.53 307 PRO A N 1
ATOM 2407 C CA . PRO A 1 307 ? 40.925 12.047 -18.791 1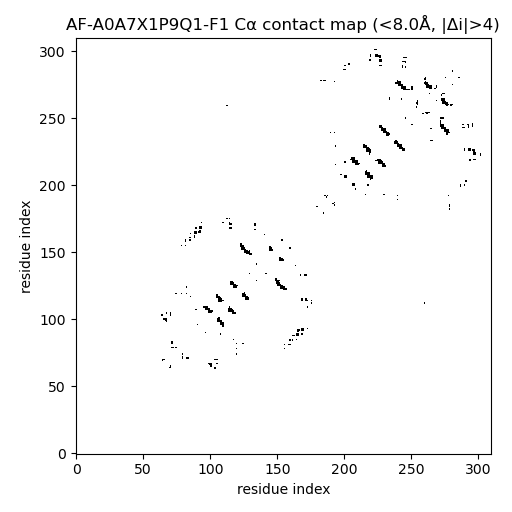.00 49.53 307 PRO A CA 1
ATOM 2408 C C . PRO A 1 307 ? 41.485 10.624 -18.709 1.00 49.53 307 PRO A C 1
ATOM 2410 O O . PRO A 1 307 ? 41.837 10.150 -17.626 1.00 49.53 307 PRO A O 1
ATOM 2413 N N . ARG A 1 308 ? 41.515 9.917 -19.843 1.00 58.34 308 ARG A N 1
ATOM 2414 C CA . ARG A 1 308 ? 42.262 8.660 -19.923 1.00 58.34 308 ARG A CA 1
ATOM 2415 C C . ARG A 1 308 ? 43.736 9.046 -19.852 1.00 58.34 308 ARG A C 1
ATOM 2417 O O . ARG A 1 308 ? 44.161 9.871 -20.657 1.00 58.34 308 ARG A O 1
ATOM 2424 N N . GLY A 1 309 ? 44.463 8.506 -18.876 1.00 61.34 309 GLY A N 1
ATOM 2425 C CA . GLY A 1 309 ? 45.917 8.641 -18.848 1.00 61.34 309 GLY A CA 1
ATOM 2426 C C . GLY A 1 309 ? 46.513 8.060 -20.128 1.00 61.34 309 GLY A C 1
ATOM 2427 O O . GLY A 1 309 ? 45.992 7.062 -20.636 1.00 61.34 309 GLY A O 1
ATOM 2428 N N . MET A 1 310 ? 47.535 8.740 -20.647 1.00 44.31 310 MET A N 1
ATOM 2429 C CA . MET A 1 310 ? 48.451 8.193 -21.650 1.00 44.31 310 MET A CA 1
ATOM 2430 C C . MET A 1 310 ? 49.397 7.197 -20.977 1.00 44.31 310 MET A C 1
ATOM 2432 O O . MET A 1 310 ? 49.688 7.418 -19.778 1.00 44.31 310 MET A O 1
#

Secondary structure (DSSP, 8-state):
-----------------------------------------------------------------SSHHHHHHTS-HHHHHHHHHHHHHHHHH-TTPEEEEETTEEEEEETTEEEEEEEE-SSEEEEEEE-HHHHHHTHHHHTTSEEETEEEEEETTS---HHHHHHHHHHHHHHHHHHHHHTSS-TTHHHHHHHHHHHHHHTSTT-EEEEETTEEEEESSTTSPEEEEEES-SSSS---EEEEE--TTHHHHHHHH-TTTEE--TTTGGGTEEEEETTTS-HHHHHHHHHHHHHHHHHSPPPPPPPPP-